Protein AF-A0A8E0IDG5-F1 (afdb_monomer)

pLDDT: mean 82.04, std 11.49, range [38.38, 95.62]

Solvent-accessible surface area (backbone atoms only — not comparable to full-atom values): 10811 Å² total; per-residue (Å²): 112,75,66,55,58,53,52,50,49,51,54,48,48,36,54,59,54,56,57,48,60,41,70,46,52,51,49,41,41,72,69,74,43,40,65,58,58,52,50,49,53,50,52,46,50,52,53,47,51,53,51,37,53,55,48,36,74,74,64,72,39,69,66,59,42,51,52,51,49,36,54,46,45,48,52,49,38,49,54,51,41,53,51,39,50,69,75,42,59,68,82,73,56,83,87,68,84,80,77,56,74,64,62,54,52,50,52,51,54,53,51,52,51,51,53,52,53,53,51,52,52,51,51,59,62,51,47,55,57,52,50,43,45,75,75,74,39,66,69,56,44,55,55,49,52,57,51,50,51,55,53,50,55,54,49,53,55,55,47,53,54,52,51,55,50,51,51,52,48,54,56,50,42,75,76,45,68,68,72,62,38,50,56,53,50,52,57,51,50,61,70,71,76,111

Foldseek 3Di:
DVVVVVVVVLVVLLVVLLPPLVVLLVVCVVVVNNVVLVVLVVVLVVVLVVVLVVCCVVPVDVVVNSVSSSVSSNVSSVVSNVVSCVVCVPVPDPPDDDDDPVVVVVVVVVVVVVVVVVVVVCVVVVVVLVVCCVPPHPVVSVVVVVVVVVVVVVVVVVVVVLVVLVVVLVVVCVVDDNVVSVVSVVVSVVVVVD

Sequence (194 aa):
FENLYLIFLLFLANSVVSYFFTYKRSLITADQKAYIVSLNDFLFLLVTNVFQIVFLILTSNFIVYLIIQIISTIASNITISIIADRRYPYIKEKDVQKLDAGSVKEIKRNVIGNVSSKIGGQIVMGTDNILISAFVNLSAVGLYSNYTLIVNAIQNVCTQITNSITASIGNYAAERDAQSSYVLFKRHFLLTTH

Secondary structure (DSSP, 8-state):
-HHHHHHHHHHHHHHHHHTTTHHHHHHHHHTT-HHHHHHHHHHHHHHHHHHHHHHHHHH--HHHHHHHHHHHHHHHHHHHHHHHHHH-GGGG-S--PPPPHHHHHHHHHHHHHHHHHHHHHHHHHHHHHHHHHHHT-HHHHHHHHHHHHHHHHHHHHHHHHHHHHHHHHHHHHHHS-HHHHHHHHHHHHHHH--

Mean predicted aligned error: 10.53 Å

Radius of gyration: 21.46 Å; Cα contacts (8 Å, |Δi|>4): 79; chains: 1; bounding box: 53×40×55 Å

Organism: NCBI:txid1256200

Structure (mmCIF, N/CA/C/O backbone):
data_AF-A0A8E0IDG5-F1
#
_entry.id   AF-A0A8E0IDG5-F1
#
loop_
_atom_site.group_PDB
_atom_site.id
_atom_site.type_symbol
_atom_site.label_atom_id
_atom_site.label_alt_id
_atom_site.label_comp_id
_atom_site.label_asym_id
_atom_site.label_entity_id
_atom_site.label_seq_id
_atom_site.pdbx_PDB_ins_code
_atom_site.Cartn_x
_atom_site.Cartn_y
_atom_site.Cartn_z
_atom_site.occupancy
_atom_site.B_iso_or_equiv
_atom_site.auth_seq_id
_atom_site.auth_comp_id
_atom_site.auth_asym_id
_atom_site.auth_atom_id
_atom_site.pdbx_PDB_model_num
ATOM 1 N N . PHE A 1 1 ? -12.085 -13.394 24.741 1.00 48.06 1 PHE A N 1
ATOM 2 C CA . PHE A 1 1 ? -10.785 -13.681 24.097 1.00 48.06 1 PHE A CA 1
ATOM 3 C C . PHE A 1 1 ? -10.918 -14.461 22.784 1.00 48.06 1 PHE A C 1
ATOM 5 O O . PHE A 1 1 ? -10.160 -14.161 21.874 1.00 48.06 1 PHE A O 1
ATOM 12 N N . GLU A 1 2 ? -11.888 -15.375 22.616 1.00 52.41 2 GLU A N 1
ATOM 13 C CA . GLU A 1 2 ? -12.054 -16.168 21.372 1.00 52.41 2 GLU A CA 1
ATOM 14 C C . GLU A 1 2 ? -12.265 -15.328 20.096 1.00 52.41 2 GLU A C 1
ATOM 16 O O . GLU A 1 2 ? -11.631 -15.588 19.077 1.00 52.41 2 GLU A O 1
ATOM 21 N N . ASN A 1 3 ? -13.039 -14.239 20.163 1.00 72.56 3 ASN A N 1
ATOM 22 C CA . ASN A 1 3 ? -13.212 -13.339 19.014 1.00 72.56 3 ASN A CA 1
ATOM 23 C C . ASN A 1 3 ? -11.947 -12.538 18.661 1.00 72.56 3 ASN A C 1
ATOM 25 O O . ASN A 1 3 ? -11.809 -12.102 17.524 1.00 72.56 3 ASN A O 1
ATOM 29 N N . LEU A 1 4 ? -11.013 -12.345 19.601 1.00 82.38 4 LEU A N 1
ATOM 30 C CA . LEU A 1 4 ? -9.814 -11.535 19.360 1.00 82.38 4 LEU A CA 1
ATOM 31 C C . LEU A 1 4 ? -8.845 -12.250 18.407 1.00 82.38 4 LEU A C 1
ATOM 33 O O . LEU A 1 4 ? -8.321 -11.628 17.487 1.00 82.38 4 LEU A O 1
ATOM 37 N N . TYR A 1 5 ? -8.666 -13.564 18.584 1.00 88.25 5 TYR A N 1
ATOM 38 C CA . TYR A 1 5 ? -7.878 -14.392 17.666 1.00 88.25 5 TYR A CA 1
ATOM 39 C C . TYR A 1 5 ? -8.501 -14.433 16.271 1.00 88.25 5 TYR A C 1
ATOM 41 O O . TYR A 1 5 ? -7.788 -14.299 15.280 1.00 88.25 5 TYR A O 1
ATOM 49 N N . LEU A 1 6 ? -9.829 -14.554 16.184 1.00 88.44 6 LEU A N 1
ATOM 50 C CA . LEU A 1 6 ? -10.541 -14.522 14.908 1.00 88.44 6 LEU A CA 1
ATOM 51 C C . LEU A 1 6 ? -10.380 -13.168 14.199 1.00 88.44 6 LEU A C 1
ATOM 53 O O . LEU A 1 6 ? -10.049 -13.132 13.018 1.00 88.44 6 LEU A O 1
ATOM 57 N N . ILE A 1 7 ? -10.561 -12.058 14.918 1.00 90.69 7 ILE A N 1
ATOM 58 C CA . ILE A 1 7 ? -10.350 -10.700 14.394 1.00 90.69 7 ILE A CA 1
ATOM 59 C C . ILE A 1 7 ? -8.912 -10.534 13.894 1.00 90.69 7 ILE A C 1
ATOM 61 O O . ILE A 1 7 ? -8.698 -10.037 12.788 1.00 90.69 7 ILE A O 1
ATOM 65 N N . PHE A 1 8 ? -7.926 -10.994 14.667 1.00 90.75 8 PHE A N 1
ATOM 66 C CA . PHE A 1 8 ? -6.524 -10.972 14.258 1.00 90.75 8 PHE A CA 1
ATOM 67 C C . PHE A 1 8 ? -6.287 -11.778 12.974 1.00 90.75 8 PHE A C 1
ATOM 69 O O . PHE A 1 8 ? -5.649 -11.283 12.046 1.00 90.75 8 PHE A O 1
ATOM 76 N N . LEU A 1 9 ? -6.843 -12.990 12.879 1.00 92.12 9 LEU A N 1
ATOM 77 C CA . LEU A 1 9 ? -6.741 -13.817 11.677 1.00 92.12 9 LEU A CA 1
ATOM 78 C C . LEU A 1 9 ? -7.399 -13.158 10.462 1.00 92.12 9 LEU A C 1
ATOM 80 O O . LEU A 1 9 ? -6.856 -13.249 9.366 1.00 92.12 9 LEU A O 1
ATOM 84 N N . LEU A 1 10 ? -8.523 -12.462 10.637 1.00 92.19 10 LEU A N 1
ATOM 85 C CA . LEU A 1 10 ? -9.177 -11.716 9.559 1.00 92.19 10 LEU A CA 1
ATOM 86 C C . LEU A 1 10 ? -8.324 -10.530 9.085 1.00 92.19 10 LEU A C 1
ATOM 88 O O . LEU A 1 10 ? -8.178 -10.328 7.879 1.00 92.19 10 LEU A O 1
ATOM 92 N N . PHE A 1 11 ? -7.693 -9.787 9.998 1.00 91.38 11 PHE A N 1
ATOM 93 C CA . PHE A 1 11 ? -6.732 -8.740 9.628 1.00 91.38 11 PHE A CA 1
ATOM 94 C C . PHE A 1 11 ? -5.512 -9.301 8.892 1.00 91.38 11 PHE A C 1
ATOM 96 O O . PHE A 1 11 ? -5.067 -8.729 7.888 1.00 91.38 11 PHE A O 1
ATOM 103 N N . LEU A 1 12 ? -4.989 -10.436 9.362 1.00 92.44 12 LEU A N 1
ATOM 104 C CA . LEU A 1 12 ? -3.887 -11.133 8.710 1.00 92.44 12 LEU A CA 1
ATOM 105 C C . LEU A 1 12 ? -4.296 -11.601 7.310 1.00 92.44 12 LEU A C 1
ATOM 107 O O . LEU A 1 12 ? -3.560 -11.376 6.352 1.00 92.44 12 LEU A O 1
ATOM 111 N N . ALA A 1 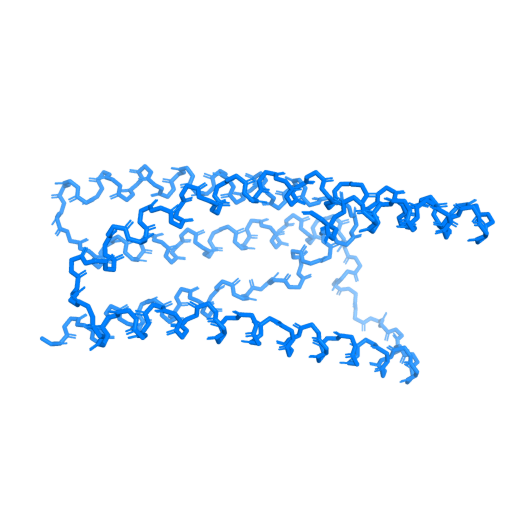13 ? -5.486 -12.183 7.169 1.00 92.38 13 ALA A N 1
ATOM 112 C CA . ALA A 1 13 ? -6.025 -12.626 5.891 1.00 92.38 13 ALA A CA 1
ATOM 113 C C . ALA A 1 13 ? -6.172 -11.456 4.910 1.00 92.38 13 ALA A C 1
ATOM 115 O O . ALA A 1 13 ? -5.697 -11.554 3.779 1.00 92.38 13 ALA A O 1
ATOM 116 N N . ASN A 1 14 ? -6.744 -10.328 5.347 1.00 93.50 14 ASN A N 1
ATOM 117 C CA . ASN A 1 14 ? -6.836 -9.122 4.524 1.00 93.50 14 ASN A CA 1
ATOM 118 C C . ASN A 1 14 ? -5.449 -8.652 4.057 1.00 93.50 14 ASN A C 1
ATOM 120 O O . ASN A 1 14 ? -5.256 -8.354 2.880 1.00 93.50 14 ASN A O 1
ATOM 124 N N . SER A 1 15 ? -4.466 -8.652 4.962 1.00 90.44 15 SER A N 1
ATOM 125 C CA . SER A 1 15 ? -3.081 -8.297 4.633 1.00 90.44 15 SER A CA 1
ATOM 126 C C . SER A 1 15 ? -2.494 -9.238 3.582 1.00 90.44 15 SER A C 1
ATOM 128 O O . SER A 1 15 ? -2.000 -8.763 2.565 1.00 90.44 15 SER A O 1
ATOM 130 N N . VAL A 1 16 ? -2.603 -10.558 3.761 1.00 92.06 16 VAL A N 1
ATOM 131 C CA . VAL A 1 16 ? -2.085 -11.562 2.809 1.00 92.06 16 VAL A CA 1
ATOM 132 C C . VAL A 1 16 ? -2.712 -11.383 1.428 1.00 92.06 16 VAL A C 1
ATOM 134 O O . VAL A 1 16 ? -2.010 -11.315 0.419 1.00 92.06 16 VAL A O 1
ATOM 137 N N . VAL A 1 17 ? -4.033 -11.248 1.385 1.00 91.31 17 VAL A N 1
ATOM 138 C CA . VAL A 1 17 ? -4.801 -11.083 0.150 1.00 91.31 17 VAL A CA 1
ATOM 139 C C . VAL A 1 17 ? -4.499 -9.752 -0.544 1.00 91.31 17 VAL A C 1
ATOM 141 O O . VAL A 1 17 ? -4.516 -9.684 -1.774 1.00 91.31 17 VAL A O 1
ATOM 144 N N . SER A 1 18 ? -4.165 -8.700 0.207 1.00 89.44 18 SER A N 1
ATOM 145 C CA . SER A 1 18 ? -3.776 -7.411 -0.375 1.00 89.44 18 SER A CA 1
ATOM 146 C C . SER A 1 18 ? -2.513 -7.504 -1.241 1.00 89.44 18 SER A C 1
ATOM 148 O O . SER A 1 18 ? -2.393 -6.752 -2.207 1.00 89.44 18 SER A O 1
ATOM 150 N N . TYR A 1 19 ? -1.610 -8.454 -0.954 1.00 88.44 19 TYR A N 1
ATOM 151 C CA . TYR A 1 19 ? -0.397 -8.691 -1.745 1.00 88.44 19 TYR A CA 1
ATOM 152 C C . TYR A 1 19 ? -0.648 -9.468 -3.039 1.00 88.44 19 TYR A C 1
ATOM 154 O O . TYR A 1 19 ? 0.213 -9.494 -3.928 1.00 88.44 19 TYR A O 1
ATOM 162 N N . PHE A 1 20 ? -1.805 -10.117 -3.172 1.00 88.50 20 PHE A N 1
ATOM 163 C CA . PHE A 1 20 ? -2.123 -10.840 -4.393 1.00 88.50 20 PHE A CA 1
ATOM 164 C C . PHE A 1 20 ? -2.238 -9.860 -5.560 1.00 88.50 20 PHE A C 1
ATOM 166 O O . PHE A 1 20 ? -2.897 -8.828 -5.476 1.00 88.50 20 PHE A O 1
ATOM 173 N N . PHE A 1 21 ? -1.588 -10.204 -6.674 1.00 84.56 21 PHE A N 1
ATOM 174 C CA . PHE A 1 21 ? -1.552 -9.398 -7.901 1.00 84.56 21 PHE A CA 1
ATOM 175 C C . PHE A 1 21 ? -0.862 -8.027 -7.778 1.00 84.56 21 PHE A C 1
ATOM 177 O O . PHE A 1 21 ? -0.875 -7.257 -8.741 1.00 84.56 21 PHE A O 1
ATOM 184 N N . THR A 1 22 ? -0.168 -7.732 -6.672 1.00 88.00 22 THR A N 1
ATOM 185 C CA . THR A 1 22 ? 0.534 -6.447 -6.488 1.00 88.00 22 THR A CA 1
ATOM 186 C C . THR A 1 22 ? 1.602 -6.180 -7.549 1.00 88.00 22 THR A C 1
ATOM 188 O O . THR A 1 22 ? 1.792 -5.033 -7.936 1.00 88.00 22 THR A O 1
ATOM 191 N N . TYR A 1 23 ? 2.236 -7.208 -8.121 1.00 87.50 23 TYR A N 1
ATOM 192 C CA . TYR A 1 23 ? 3.186 -7.017 -9.227 1.00 87.50 23 TYR A CA 1
ATOM 193 C C . TYR A 1 23 ? 2.544 -6.345 -10.458 1.00 87.50 23 TYR A C 1
ATOM 195 O O . TYR A 1 23 ? 3.190 -5.542 -11.127 1.00 87.50 23 TYR A O 1
ATOM 203 N N . LYS A 1 24 ? 1.254 -6.606 -10.727 1.00 90.81 24 LYS A N 1
ATOM 204 C CA . LYS A 1 24 ? 0.504 -5.956 -11.815 1.00 90.81 24 LYS A CA 1
ATOM 205 C C . LYS A 1 24 ? 0.220 -4.487 -11.505 1.00 90.81 24 LYS A C 1
ATOM 207 O O . LYS A 1 24 ? 0.319 -3.649 -12.398 1.00 90.81 24 LYS A O 1
ATOM 212 N N . ARG A 1 25 ? -0.070 -4.165 -10.236 1.00 92.12 25 ARG A N 1
ATOM 213 C CA . ARG A 1 25 ? -0.143 -2.771 -9.756 1.00 92.12 25 ARG A CA 1
ATOM 214 C C . ARG A 1 25 ? 1.193 -2.065 -9.969 1.00 92.12 25 ARG A C 1
ATOM 216 O O . ARG A 1 25 ? 1.218 -0.992 -10.560 1.00 92.12 25 ARG A O 1
ATOM 223 N N . SER A 1 26 ? 2.296 -2.686 -9.548 1.00 89.25 26 SER A N 1
ATOM 224 C CA . SER A 1 26 ? 3.642 -2.131 -9.716 1.00 89.25 26 SER A CA 1
ATOM 225 C C . SER A 1 26 ? 3.988 -1.867 -11.180 1.00 89.25 26 SER A C 1
ATOM 227 O O . SER A 1 26 ? 4.590 -0.837 -11.460 1.00 89.25 26 SER A O 1
ATOM 229 N N . LEU A 1 27 ? 3.564 -2.731 -12.109 1.00 90.00 27 LEU A N 1
ATOM 230 C CA . LEU A 1 27 ? 3.758 -2.523 -13.547 1.00 90.00 27 LEU A CA 1
ATOM 231 C C . LEU A 1 27 ? 3.037 -1.265 -14.057 1.00 90.00 27 LEU A C 1
ATOM 233 O O . LEU A 1 27 ? 3.654 -0.439 -14.721 1.00 90.00 27 LEU A O 1
ATOM 237 N N . ILE A 1 28 ? 1.757 -1.087 -13.705 1.00 89.75 28 ILE A N 1
ATOM 238 C CA . ILE A 1 28 ? 0.982 0.112 -14.077 1.00 89.75 28 ILE A CA 1
ATOM 239 C C . ILE A 1 28 ? 1.631 1.380 -13.502 1.00 89.75 28 ILE A C 1
ATOM 241 O O . ILE A 1 28 ? 1.714 2.405 -14.180 1.00 89.75 28 ILE A O 1
ATOM 245 N N . THR A 1 29 ? 2.088 1.320 -12.249 1.00 87.44 29 THR A N 1
ATOM 246 C CA . THR A 1 29 ? 2.758 2.444 -11.582 1.00 87.44 29 THR A CA 1
ATOM 247 C C . THR A 1 29 ? 4.105 2.768 -12.229 1.00 87.44 29 THR A C 1
ATOM 249 O O . THR A 1 29 ? 4.415 3.944 -12.404 1.00 87.44 29 THR A O 1
ATOM 252 N N . ALA A 1 30 ? 4.884 1.753 -12.613 1.00 85.31 30 ALA A N 1
ATOM 253 C CA . ALA A 1 30 ? 6.155 1.931 -13.314 1.00 85.31 30 ALA A CA 1
ATOM 254 C C . ALA A 1 30 ? 5.967 2.573 -14.700 1.00 85.31 30 ALA A C 1
ATOM 256 O O . ALA A 1 30 ? 6.775 3.404 -15.099 1.00 85.31 30 ALA A O 1
ATOM 257 N N . ASP A 1 31 ? 4.857 2.276 -15.384 1.00 87.19 31 ASP A N 1
ATOM 258 C CA . ASP A 1 31 ? 4.440 2.918 -16.644 1.00 87.19 31 ASP A CA 1
ATOM 259 C C . ASP A 1 31 ? 3.775 4.301 -16.431 1.00 87.19 31 ASP A C 1
ATOM 261 O O . ASP A 1 31 ? 2.962 4.753 -17.237 1.00 87.19 31 ASP A O 1
ATOM 265 N N . GLN A 1 32 ? 4.052 4.959 -15.297 1.00 79.25 32 GLN A N 1
ATOM 266 C CA . GLN A 1 32 ? 3.571 6.300 -14.920 1.00 79.25 32 GLN A CA 1
ATOM 267 C C . GLN A 1 32 ? 2.038 6.470 -14.930 1.00 79.25 32 GLN A C 1
ATOM 269 O O . GLN A 1 32 ? 1.513 7.581 -14.876 1.00 79.25 32 GLN A O 1
ATOM 274 N N . LYS A 1 33 ? 1.281 5.368 -14.927 1.00 89.12 33 LYS A N 1
ATOM 275 C CA . LYS A 1 33 ? -0.193 5.350 -14.938 1.00 89.12 33 LYS A CA 1
ATOM 276 C C . LYS A 1 33 ? -0.774 5.058 -13.559 1.00 89.12 33 LYS A C 1
ATOM 278 O O . LYS A 1 33 ? -1.875 4.520 -13.438 1.00 89.12 33 LYS A O 1
ATOM 283 N N . ALA A 1 34 ? -0.051 5.456 -12.512 1.00 89.31 34 ALA A N 1
ATOM 284 C CA . ALA A 1 34 ? -0.451 5.279 -11.119 1.00 89.31 34 ALA A CA 1
ATOM 285 C C . ALA A 1 34 ? -1.864 5.822 -10.829 1.00 89.31 34 ALA A C 1
ATOM 287 O O . ALA A 1 34 ? -2.572 5.246 -10.009 1.00 89.31 34 ALA A O 1
ATOM 288 N N . TYR A 1 35 ? -2.319 6.846 -11.566 1.00 88.00 35 TYR A N 1
ATOM 289 C CA . TYR A 1 35 ? -3.673 7.400 -11.451 1.00 88.00 35 TYR A CA 1
ATOM 290 C C . TYR A 1 35 ? -4.786 6.348 -11.601 1.00 88.00 35 TYR A C 1
ATOM 2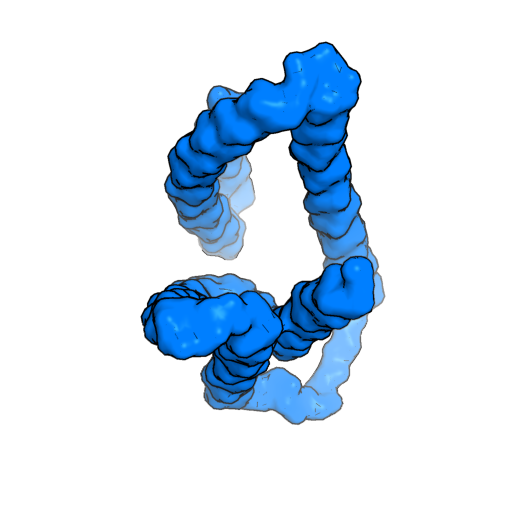92 O O . TYR A 1 35 ? -5.835 6.479 -10.981 1.00 88.00 35 TYR A O 1
ATOM 300 N N . ILE A 1 36 ? -4.569 5.284 -12.384 1.00 91.44 36 ILE A N 1
ATOM 301 C CA . ILE A 1 36 ? -5.544 4.196 -12.572 1.00 91.44 36 ILE A CA 1
ATOM 302 C C . ILE A 1 36 ? -5.663 3.357 -11.312 1.00 91.44 36 ILE A C 1
ATOM 304 O O . ILE A 1 36 ? -6.765 3.008 -10.895 1.00 91.44 36 ILE A O 1
ATOM 308 N N . VAL A 1 37 ? -4.515 3.054 -10.709 1.00 92.81 37 VAL A N 1
ATOM 309 C CA . VAL A 1 37 ? -4.433 2.335 -9.440 1.00 92.81 37 VAL A CA 1
ATOM 310 C C . VAL A 1 37 ? -5.104 3.170 -8.350 1.00 92.81 37 VAL A C 1
ATOM 312 O O . VAL A 1 37 ? -5.993 2.672 -7.666 1.00 92.81 37 VAL A O 1
ATOM 315 N N . SER A 1 38 ? -4.770 4.461 -8.268 1.00 91.75 38 SER A N 1
ATOM 316 C CA . SER A 1 38 ? -5.354 5.390 -7.297 1.00 91.75 38 SER A CA 1
ATOM 317 C C . SER A 1 38 ? -6.864 5.563 -7.458 1.00 91.75 38 SER A C 1
ATOM 319 O O . SER A 1 38 ? -7.578 5.555 -6.461 1.00 91.75 38 SER A O 1
ATOM 321 N N . LEU A 1 39 ? -7.372 5.690 -8.688 1.00 91.69 39 LEU A N 1
ATOM 322 C CA . LEU A 1 39 ? -8.806 5.844 -8.940 1.00 91.69 39 LEU A CA 1
ATOM 323 C C . LEU A 1 39 ? -9.575 4.576 -8.562 1.00 91.69 39 LEU A C 1
ATOM 325 O O . LEU A 1 39 ? -10.615 4.664 -7.915 1.00 91.69 39 LEU A O 1
ATOM 329 N N . ASN A 1 40 ? -9.049 3.400 -8.910 1.00 93.69 40 ASN A N 1
ATOM 330 C CA . ASN A 1 40 ? -9.622 2.129 -8.478 1.00 93.69 40 ASN A CA 1
ATOM 331 C C . ASN A 1 40 ? -9.667 2.033 -6.945 1.00 93.69 40 ASN A C 1
ATOM 333 O O . ASN A 1 40 ? -10.716 1.738 -6.379 1.00 93.69 40 ASN A O 1
ATOM 337 N N . ASP A 1 41 ? -8.553 2.322 -6.271 1.00 93.06 41 ASP A N 1
ATOM 338 C CA . ASP A 1 41 ? -8.479 2.244 -4.811 1.00 93.06 41 ASP A CA 1
ATOM 339 C C . ASP A 1 41 ? -9.431 3.233 -4.139 1.00 93.06 41 ASP A C 1
ATOM 341 O O . ASP A 1 41 ? -10.099 2.876 -3.173 1.00 93.06 41 ASP A O 1
ATOM 345 N N . PHE A 1 42 ? -9.562 4.441 -4.686 1.00 92.56 42 PHE A N 1
ATOM 346 C CA . PHE A 1 42 ? -10.502 5.444 -4.197 1.00 92.56 42 PHE A CA 1
ATOM 347 C C . PHE A 1 42 ? -11.963 5.001 -4.345 1.00 92.56 42 PHE A C 1
ATOM 349 O O . PHE A 1 42 ? -12.738 5.111 -3.395 1.00 92.56 42 PHE A O 1
ATOM 356 N N . LEU A 1 43 ? -12.344 4.458 -5.506 1.00 95.19 43 LEU A N 1
ATOM 357 C CA . LEU A 1 43 ? -13.700 3.951 -5.730 1.00 95.19 43 LEU A CA 1
ATOM 358 C C . LEU A 1 43 ? -14.036 2.814 -4.762 1.00 95.19 43 LEU A C 1
ATOM 360 O O . LEU A 1 43 ? -15.078 2.850 -4.106 1.00 95.19 43 LEU A O 1
ATOM 364 N N . PHE A 1 44 ? -13.142 1.830 -4.626 1.00 94.94 44 PHE A N 1
ATOM 365 C CA . PHE A 1 44 ? -13.348 0.729 -3.689 1.00 94.94 44 PHE A CA 1
ATOM 366 C C . PHE A 1 44 ? -13.352 1.206 -2.237 1.00 94.94 44 PHE A C 1
ATOM 368 O O . PHE A 1 44 ? -14.160 0.706 -1.461 1.00 94.94 44 PHE A O 1
ATOM 375 N N . LEU A 1 45 ? -12.529 2.189 -1.866 1.00 93.81 45 LEU A N 1
ATOM 376 C CA . LEU A 1 45 ? -12.550 2.792 -0.532 1.00 93.81 45 LEU A CA 1
ATOM 377 C C . LEU A 1 45 ? -13.914 3.420 -0.223 1.00 93.81 45 LEU A C 1
ATOM 379 O O . LEU A 1 45 ? -14.494 3.122 0.819 1.00 93.81 45 LEU A O 1
ATOM 383 N N . LEU A 1 46 ? -14.449 4.245 -1.130 1.00 95.06 46 LEU A N 1
ATOM 384 C CA . LEU A 1 46 ? -15.759 4.877 -0.945 1.00 95.06 46 LEU A CA 1
ATOM 385 C C . LEU A 1 46 ? -16.872 3.838 -0.809 1.00 95.06 46 LEU A C 1
ATOM 387 O O . LEU A 1 46 ? -17.645 3.883 0.147 1.00 95.06 46 LEU A O 1
ATOM 391 N N . VAL A 1 47 ? -16.925 2.879 -1.735 1.00 95.12 47 VAL A N 1
ATOM 392 C CA . VAL A 1 47 ? -17.939 1.818 -1.734 1.00 95.12 47 VAL A CA 1
ATOM 393 C C . VAL A 1 47 ? -17.851 0.988 -0.452 1.00 95.12 47 VAL A C 1
ATOM 395 O O . VAL A 1 47 ? -18.863 0.761 0.209 1.00 95.12 47 VAL A O 1
ATOM 398 N N . THR A 1 48 ? -16.641 0.591 -0.055 1.00 95.19 48 THR A N 1
ATOM 399 C CA . THR A 1 48 ? -16.404 -0.188 1.169 1.00 95.19 48 THR A CA 1
ATOM 400 C C . THR A 1 48 ? -16.855 0.571 2.403 1.00 95.19 48 THR A C 1
ATOM 402 O O . THR A 1 48 ? -17.567 -0.003 3.219 1.00 95.19 48 THR A O 1
ATOM 405 N N . ASN A 1 49 ? -16.506 1.853 2.522 1.00 93.62 49 ASN A N 1
ATOM 406 C CA . ASN A 1 49 ? -16.899 2.670 3.667 1.00 93.62 49 ASN A CA 1
ATOM 407 C C . ASN A 1 49 ? -18.421 2.794 3.776 1.00 93.62 49 ASN A C 1
ATOM 409 O O . ASN A 1 49 ? -18.966 2.638 4.866 1.00 93.62 49 ASN A O 1
ATOM 413 N N . VAL A 1 50 ? -19.120 3.012 2.657 1.00 95.62 50 VAL A N 1
ATOM 414 C CA . VAL A 1 50 ? -20.591 3.065 2.643 1.00 95.62 50 VAL A CA 1
ATOM 415 C C . VAL A 1 50 ? -21.182 1.740 3.124 1.00 95.62 50 VAL A C 1
ATOM 417 O O . VAL A 1 50 ? -22.003 1.739 4.041 1.00 95.62 50 VAL A O 1
ATOM 420 N N . PHE A 1 51 ? -20.734 0.609 2.570 1.00 93.50 51 PHE A N 1
ATOM 421 C CA . PHE A 1 51 ? -21.214 -0.707 3.003 1.00 93.50 51 PHE A CA 1
ATOM 422 C C . PHE A 1 51 ? -20.900 -0.980 4.473 1.00 93.50 51 PHE A C 1
ATOM 424 O O . PHE A 1 51 ? -21.771 -1.429 5.213 1.00 93.50 51 PHE A O 1
ATOM 431 N N . GLN A 1 52 ? -19.686 -0.674 4.918 1.00 94.69 52 GLN A N 1
ATOM 432 C CA . GLN A 1 52 ? -19.281 -0.857 6.305 1.00 94.69 52 GLN A CA 1
ATOM 433 C C . GLN A 1 52 ? -20.152 -0.049 7.266 1.00 94.69 52 GLN A C 1
ATOM 435 O O . GLN A 1 52 ? -20.606 -0.611 8.256 1.00 94.69 52 GLN A O 1
ATOM 440 N N . ILE A 1 53 ? -20.440 1.222 6.967 1.00 94.19 53 ILE A N 1
ATOM 441 C CA . ILE A 1 53 ? -21.318 2.061 7.797 1.00 94.19 53 ILE A CA 1
ATOM 442 C C . ILE A 1 53 ? -22.727 1.462 7.862 1.00 94.19 53 ILE A C 1
ATOM 444 O O . ILE A 1 53 ? -23.265 1.282 8.954 1.00 94.19 53 ILE A O 1
ATOM 448 N N . VAL A 1 54 ? -23.307 1.103 6.712 1.00 9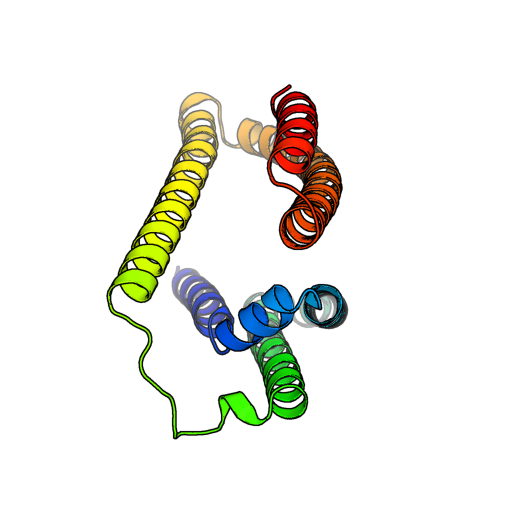4.06 54 VAL A N 1
ATOM 449 C CA . VAL A 1 54 ? -24.660 0.526 6.639 1.00 94.06 54 VAL A CA 1
ATOM 450 C C . VAL A 1 54 ? -24.750 -0.764 7.455 1.00 94.06 54 VAL A C 1
ATOM 452 O O . VAL A 1 54 ? -25.620 -0.898 8.314 1.00 94.06 54 VAL A O 1
ATOM 455 N N . PHE A 1 55 ? -23.832 -1.707 7.239 1.00 91.50 55 PHE A N 1
ATOM 456 C CA . PHE A 1 55 ? -23.853 -2.987 7.945 1.00 91.50 55 PHE A CA 1
ATOM 457 C C . PHE A 1 55 ? -23.514 -2.852 9.429 1.00 91.50 55 PHE A C 1
ATOM 459 O O . PHE A 1 55 ? -24.078 -3.593 10.236 1.00 91.50 55 PHE A O 1
ATOM 466 N N . LEU A 1 56 ? -22.647 -1.913 9.813 1.00 91.88 56 LEU A N 1
ATOM 467 C CA . LEU A 1 56 ? -22.327 -1.668 11.217 1.00 91.88 56 LEU A CA 1
ATOM 468 C C . LEU A 1 56 ? -23.550 -1.140 11.976 1.00 91.88 56 LEU A C 1
ATOM 470 O O . LEU A 1 56 ? -23.818 -1.619 13.072 1.00 91.88 56 LEU A O 1
ATOM 474 N N . ILE A 1 57 ? -24.333 -0.236 11.379 1.00 91.75 57 ILE A N 1
ATOM 475 C CA . ILE A 1 57 ? -25.571 0.275 11.993 1.00 91.75 57 ILE A CA 1
ATOM 476 C C . ILE A 1 57 ? -26.625 -0.835 12.115 1.00 91.75 57 ILE A C 1
ATOM 478 O O . ILE A 1 57 ? -27.278 -0.946 13.149 1.00 91.75 57 ILE A O 1
ATOM 482 N N . LEU A 1 58 ? -26.779 -1.680 11.090 1.00 90.50 58 LEU A N 1
ATOM 483 C CA . LEU A 1 58 ? -27.809 -2.727 11.074 1.00 90.50 58 LEU A CA 1
ATOM 484 C C . LEU A 1 58 ? -27.483 -3.924 11.975 1.00 90.50 58 LEU A C 1
ATOM 486 O O . LEU A 1 58 ? -28.370 -4.469 12.624 1.00 90.50 58 LEU A O 1
ATOM 490 N N . THR A 1 59 ? -26.226 -4.371 11.981 1.00 86.56 59 THR A N 1
ATOM 491 C CA . THR A 1 59 ? -25.826 -5.626 12.642 1.00 86.56 59 THR A CA 1
ATOM 492 C C . THR A 1 59 ? -25.068 -5.410 13.945 1.00 86.56 59 THR A C 1
ATOM 494 O O . THR A 1 59 ? -24.970 -6.342 14.740 1.00 86.56 59 THR A O 1
ATOM 497 N N . SER A 1 60 ? -24.484 -4.219 14.150 1.00 85.69 60 SER A N 1
ATOM 498 C CA . SER A 1 60 ? -23.524 -3.927 15.228 1.00 85.69 60 SER A CA 1
ATOM 499 C C . SER A 1 60 ? -22.387 -4.958 15.342 1.00 85.69 60 SER A C 1
ATOM 501 O O . SER A 1 60 ? -21.782 -5.118 16.400 1.00 85.69 60 SER A O 1
ATOM 503 N N . ASN A 1 61 ? -22.082 -5.676 14.251 1.00 86.75 61 ASN A N 1
ATOM 504 C CA . ASN A 1 61 ? -21.143 -6.789 14.247 1.00 86.75 61 ASN A CA 1
ATOM 505 C C . ASN A 1 61 ? -19.849 -6.429 13.508 1.00 86.75 61 ASN A C 1
ATOM 507 O O . ASN A 1 61 ? -19.807 -6.291 12.284 1.00 86.75 61 ASN A O 1
ATOM 511 N N . PHE A 1 62 ? -18.760 -6.350 14.268 1.00 88.56 62 PHE A N 1
ATOM 512 C CA . PHE A 1 62 ? -17.440 -6.014 13.743 1.00 88.56 62 PHE A CA 1
ATOM 513 C C . PHE A 1 62 ? -16.836 -7.097 12.827 1.00 88.56 62 PHE A C 1
ATOM 515 O O . PHE A 1 62 ? -16.029 -6.793 11.956 1.00 88.56 62 PHE A O 1
ATOM 522 N N . ILE A 1 63 ? -17.242 -8.363 12.952 1.00 90.00 63 ILE A N 1
ATOM 523 C CA . ILE A 1 63 ? -16.761 -9.431 12.059 1.00 90.00 63 ILE A CA 1
ATOM 524 C C . ILE A 1 63 ? -17.274 -9.200 10.632 1.00 90.00 63 ILE A C 1
ATOM 526 O O . ILE A 1 63 ? -16.518 -9.345 9.674 1.00 90.00 63 ILE A O 1
ATOM 530 N N . VAL A 1 64 ? -18.531 -8.771 10.482 1.00 89.12 64 VAL A N 1
ATOM 531 C CA . VAL A 1 64 ? -19.119 -8.440 9.172 1.00 89.12 64 VAL A CA 1
ATOM 532 C C . VAL A 1 64 ? -18.360 -7.285 8.518 1.00 89.12 64 VAL A C 1
ATOM 534 O O . VAL A 1 64 ? -18.053 -7.344 7.329 1.00 89.12 64 VAL A O 1
ATOM 537 N N . TYR A 1 65 ? -17.976 -6.280 9.307 1.00 92.00 65 TYR A N 1
ATOM 538 C CA . TYR A 1 65 ? -17.140 -5.167 8.852 1.00 92.00 65 TYR A CA 1
ATOM 539 C C . TYR A 1 65 ? -15.811 -5.648 8.235 1.00 92.00 65 TYR A C 1
ATOM 541 O O . TYR A 1 65 ? -15.430 -5.189 7.152 1.00 92.00 65 TYR A O 1
ATOM 549 N N . LEU A 1 66 ? -15.133 -6.605 8.883 1.00 92.25 66 LEU A N 1
ATOM 550 C CA . LEU A 1 66 ? -13.870 -7.178 8.397 1.00 92.25 66 LEU A CA 1
ATOM 551 C C . LEU A 1 66 ? -14.063 -8.041 7.146 1.00 92.25 66 LEU A C 1
ATOM 553 O O . LEU A 1 66 ? -13.240 -8.000 6.235 1.00 92.25 66 LEU A O 1
ATOM 557 N N . ILE A 1 67 ? -15.160 -8.795 7.068 1.00 93.00 67 ILE A N 1
ATOM 558 C CA . ILE A 1 67 ? -15.485 -9.596 5.880 1.00 93.00 67 ILE A CA 1
ATOM 559 C C . ILE A 1 67 ? -15.705 -8.687 4.665 1.00 93.00 67 ILE A C 1
ATOM 561 O O . ILE A 1 67 ? -15.135 -8.946 3.604 1.00 93.00 67 ILE A O 1
ATOM 565 N N . ILE A 1 68 ? -16.467 -7.598 4.824 1.00 93.75 68 ILE A N 1
ATOM 566 C CA . ILE A 1 68 ? -16.668 -6.596 3.764 1.00 93.75 68 ILE A CA 1
ATOM 567 C C . ILE A 1 68 ? -15.316 -6.033 3.312 1.00 93.75 68 ILE A C 1
ATOM 569 O O . ILE A 1 68 ? -15.059 -5.951 2.113 1.00 93.75 68 ILE A O 1
ATOM 573 N N . GLN A 1 69 ? -14.428 -5.713 4.259 1.00 93.69 69 GLN A N 1
ATOM 574 C CA . GLN A 1 69 ? -13.088 -5.215 3.952 1.00 93.69 69 GLN A CA 1
ATOM 575 C C . GLN A 1 69 ? -12.292 -6.200 3.084 1.00 93.69 69 GLN A C 1
ATOM 577 O O . GLN A 1 69 ? -11.740 -5.801 2.061 1.00 93.69 69 GLN A O 1
ATOM 582 N N . ILE A 1 70 ? -12.261 -7.484 3.456 1.00 94.56 70 ILE A N 1
ATOM 583 C CA . ILE A 1 70 ? -11.537 -8.525 2.711 1.00 94.56 70 ILE A CA 1
ATOM 584 C C . ILE A 1 70 ? -12.102 -8.671 1.295 1.00 94.56 70 ILE A C 1
ATOM 586 O O . ILE A 1 70 ? -11.339 -8.682 0.328 1.00 94.56 70 ILE A O 1
ATOM 590 N N . ILE A 1 71 ? -13.429 -8.757 1.155 1.00 95.38 71 ILE A N 1
ATOM 591 C CA . ILE A 1 71 ? -14.091 -8.901 -0.150 1.00 95.38 71 ILE A CA 1
ATOM 592 C C . ILE A 1 71 ? -13.753 -7.713 -1.053 1.00 95.38 71 ILE A C 1
ATOM 594 O O . ILE A 1 71 ? -13.384 -7.906 -2.214 1.00 95.38 71 ILE A O 1
ATOM 598 N N . SER A 1 72 ? -13.814 -6.494 -0.521 1.00 94.62 72 SER A N 1
ATOM 599 C CA . SER A 1 72 ? -13.449 -5.289 -1.262 1.00 94.62 72 SER A CA 1
ATOM 600 C C . SER A 1 72 ? -11.980 -5.266 -1.676 1.00 94.62 72 SER A C 1
ATOM 602 O O . SER A 1 72 ? -11.681 -4.905 -2.815 1.00 94.62 72 SER A O 1
ATOM 604 N N . THR A 1 73 ? -11.057 -5.696 -0.808 1.00 94.19 73 THR A N 1
ATOM 605 C CA . THR A 1 73 ? -9.629 -5.827 -1.149 1.00 94.19 73 THR A CA 1
ATOM 606 C C . THR A 1 73 ? -9.429 -6.801 -2.310 1.00 94.19 73 THR A C 1
ATOM 608 O O . THR A 1 73 ? -8.719 -6.487 -3.269 1.00 94.19 73 THR A O 1
ATOM 611 N N . ILE A 1 74 ? -10.096 -7.962 -2.272 1.00 94.50 74 ILE A N 1
ATOM 612 C CA . ILE A 1 74 ? -10.059 -8.956 -3.356 1.00 94.50 74 ILE A CA 1
ATOM 613 C C . ILE A 1 74 ? -10.588 -8.345 -4.652 1.00 94.50 74 ILE A C 1
ATOM 615 O O . ILE A 1 74 ? -9.912 -8.400 -5.678 1.00 94.50 74 ILE A O 1
ATOM 619 N N . ALA A 1 75 ? -11.778 -7.746 -4.613 1.00 94.88 75 ALA A N 1
ATOM 620 C CA . ALA A 1 75 ? -12.430 -7.173 -5.786 1.00 94.88 75 ALA A CA 1
ATOM 621 C C . ALA A 1 75 ? -11.599 -6.042 -6.416 1.00 94.88 75 ALA A C 1
ATOM 623 O O . ALA A 1 75 ? -11.439 -5.995 -7.639 1.00 94.88 75 ALA A O 1
ATOM 624 N N . SER A 1 76 ? -10.999 -5.188 -5.585 1.00 94.88 76 SER A N 1
ATOM 625 C CA . SER A 1 76 ? -10.073 -4.137 -6.009 1.00 94.88 76 SER A CA 1
ATOM 626 C C . SER A 1 76 ? -8.843 -4.712 -6.717 1.00 94.88 76 SER A C 1
ATOM 628 O O . SER A 1 76 ? -8.491 -4.286 -7.821 1.00 94.88 76 SER A O 1
ATOM 630 N N . ASN A 1 77 ? -8.216 -5.737 -6.134 1.00 93.19 77 ASN A N 1
ATOM 631 C CA . ASN A 1 77 ? -7.055 -6.399 -6.730 1.00 93.19 77 ASN A CA 1
ATOM 632 C C . ASN A 1 77 ? -7.393 -7.147 -8.028 1.00 93.19 77 ASN A C 1
ATOM 634 O O . ASN A 1 77 ? -6.617 -7.084 -8.983 1.00 93.19 77 ASN A O 1
ATOM 638 N N . ILE A 1 78 ? -8.555 -7.800 -8.109 1.00 94.00 78 ILE A N 1
ATOM 639 C CA . ILE A 1 78 ? -9.036 -8.448 -9.339 1.00 94.00 78 ILE A CA 1
ATOM 640 C C . ILE A 1 78 ? -9.275 -7.410 -10.437 1.00 94.00 78 ILE A C 1
ATOM 642 O O . ILE A 1 78 ? -8.825 -7.607 -11.565 1.00 94.00 78 ILE A O 1
ATOM 646 N N . THR A 1 79 ? -9.927 -6.291 -10.117 1.00 94.56 79 THR A N 1
ATOM 647 C CA . THR A 1 79 ? -10.226 -5.230 -11.092 1.00 94.56 79 THR A CA 1
ATOM 648 C C . THR A 1 79 ? -8.942 -4.679 -11.709 1.00 94.56 79 THR A C 1
ATOM 650 O O . THR A 1 79 ? -8.811 -4.639 -12.935 1.00 94.56 79 THR A O 1
ATOM 653 N N . ILE A 1 80 ? -7.935 -4.363 -10.887 1.00 93.88 80 ILE A N 1
ATOM 654 C CA . ILE A 1 80 ? -6.621 -3.945 -11.392 1.00 93.88 80 ILE A CA 1
ATOM 655 C C . ILE A 1 80 ? -5.926 -5.052 -12.183 1.00 93.88 80 ILE A C 1
ATOM 657 O O . ILE A 1 80 ? -5.334 -4.775 -13.226 1.00 93.88 80 ILE A O 1
ATOM 661 N N . SER A 1 81 ? -6.010 -6.301 -11.729 1.00 92.62 81 SER A N 1
ATOM 662 C CA . SER A 1 81 ? -5.427 -7.444 -12.434 1.00 92.62 81 SER A CA 1
ATOM 663 C C . SER A 1 81 ? -5.993 -7.586 -13.853 1.00 92.62 81 SER A C 1
ATOM 665 O O . SER A 1 81 ? -5.227 -7.787 -14.795 1.00 92.62 81 SER A O 1
ATOM 667 N N . ILE A 1 82 ? -7.307 -7.397 -14.027 1.00 92.44 82 ILE A N 1
ATOM 668 C CA . ILE A 1 82 ? -7.979 -7.410 -15.337 1.00 92.44 82 ILE A CA 1
ATOM 669 C C . ILE A 1 82 ? -7.527 -6.227 -16.202 1.00 92.44 82 ILE A C 1
ATOM 671 O O . ILE A 1 82 ? -7.266 -6.402 -17.393 1.00 92.44 82 ILE A O 1
ATOM 675 N N . ILE A 1 83 ? -7.416 -5.027 -15.623 1.00 92.06 83 ILE A N 1
ATOM 676 C CA . ILE A 1 83 ? -6.952 -3.833 -16.346 1.00 92.06 83 ILE A CA 1
ATOM 677 C C . ILE A 1 83 ? -5.511 -4.025 -16.837 1.00 92.06 83 ILE A C 1
ATOM 679 O O . ILE A 1 83 ? -5.224 -3.763 -18.006 1.00 92.06 83 ILE A O 1
ATOM 683 N N . ALA A 1 84 ? -4.620 -4.519 -15.975 1.00 91.81 84 ALA A N 1
ATOM 684 C CA . ALA A 1 84 ? -3.234 -4.806 -16.328 1.00 91.81 84 ALA A CA 1
ATOM 685 C C . ALA A 1 84 ? -3.143 -5.867 -17.431 1.00 91.81 84 ALA A C 1
ATOM 687 O O . ALA A 1 84 ? -2.431 -5.666 -18.408 1.00 91.81 84 ALA A O 1
ATOM 688 N N . ASP A 1 85 ? -3.915 -6.948 -17.321 1.00 90.38 85 ASP A N 1
ATOM 689 C CA . ASP A 1 85 ? -3.945 -8.026 -18.313 1.00 90.38 85 ASP A CA 1
ATOM 690 C C . ASP A 1 85 ? -4.405 -7.573 -19.697 1.00 90.38 85 ASP A C 1
ATOM 692 O O . ASP A 1 85 ? -3.932 -8.096 -20.704 1.00 90.38 85 ASP A O 1
ATOM 696 N N . ARG A 1 86 ? -5.357 -6.636 -19.758 1.00 88.50 86 ARG A N 1
ATOM 697 C CA . ARG A 1 86 ? -5.823 -6.066 -21.028 1.00 88.50 86 ARG A CA 1
ATOM 698 C C . ARG A 1 86 ? -4.816 -5.086 -21.616 1.00 88.50 86 ARG A C 1
ATOM 700 O O . ARG A 1 86 ? -4.676 -5.023 -22.832 1.00 88.50 86 ARG A O 1
ATOM 707 N N . ARG A 1 87 ? -4.153 -4.295 -20.769 1.00 88.50 87 ARG A N 1
ATOM 708 C CA . ARG A 1 87 ? -3.254 -3.223 -21.215 1.00 88.50 87 ARG A CA 1
ATOM 709 C C . ARG A 1 87 ? -1.856 -3.713 -21.562 1.00 88.50 87 ARG A C 1
ATOM 711 O O . ARG A 1 87 ? -1.212 -3.136 -22.431 1.00 88.50 87 ARG A O 1
ATOM 718 N N . TYR A 1 88 ? -1.422 -4.781 -20.910 1.00 88.12 88 TYR A N 1
ATOM 719 C CA . TYR A 1 88 ? -0.125 -5.402 -21.110 1.00 88.12 88 TYR A CA 1
ATOM 720 C C . TYR A 1 88 ? -0.348 -6.880 -21.462 1.00 88.12 88 TYR A C 1
ATOM 722 O O . TYR A 1 88 ? -0.212 -7.745 -20.611 1.00 88.12 88 TYR A O 1
ATOM 730 N N . PRO A 1 89 ? -0.727 -7.232 -22.701 1.00 82.88 89 PRO A N 1
ATOM 731 C CA . PRO A 1 89 ? -0.919 -8.639 -23.068 1.00 82.88 89 PRO A CA 1
ATOM 732 C C . PRO A 1 89 ? 0.371 -9.464 -22.920 1.00 82.88 89 PRO A C 1
ATOM 734 O O . PRO A 1 89 ? 0.321 -10.641 -22.565 1.00 82.88 89 PRO A O 1
ATOM 737 N N . TYR A 1 90 ? 1.523 -8.811 -23.101 1.00 81.44 90 TYR A N 1
ATOM 738 C CA . TYR A 1 90 ? 2.855 -9.413 -23.067 1.00 81.44 90 TYR A CA 1
ATOM 739 C C . TYR A 1 90 ? 3.261 -9.988 -21.701 1.00 81.44 90 TYR A C 1
ATOM 741 O O . TYR A 1 90 ? 4.100 -10.877 -21.644 1.00 81.44 90 TYR A O 1
ATOM 749 N N . ILE A 1 91 ? 2.646 -9.580 -20.581 1.00 80.56 91 ILE A N 1
ATOM 750 C CA . ILE A 1 91 ? 2.909 -10.237 -19.278 1.00 80.56 91 ILE A CA 1
ATOM 751 C C . ILE A 1 91 ? 2.362 -11.670 -19.199 1.00 80.56 91 ILE A C 1
ATOM 753 O O . ILE A 1 91 ? 2.658 -12.382 -18.240 1.00 80.56 91 ILE A O 1
ATOM 757 N N . LYS A 1 92 ? 1.556 -12.103 -20.177 1.00 72.25 92 LYS A N 1
ATOM 758 C CA . LYS A 1 92 ? 1.077 -13.490 -20.302 1.00 72.25 92 LYS A CA 1
ATOM 759 C C . LYS A 1 92 ? 1.946 -14.335 -21.229 1.00 72.25 92 LYS A C 1
ATOM 761 O O . LYS A 1 92 ? 1.753 -15.551 -21.288 1.00 72.25 92 LYS A O 1
ATOM 766 N N . GLU A 1 93 ? 2.868 -13.709 -21.952 1.00 75.50 93 GLU A N 1
ATOM 767 C CA . GLU A 1 93 ? 3.801 -14.413 -22.817 1.00 75.50 93 GLU A CA 1
ATOM 768 C C . GLU A 1 93 ? 4.781 -15.210 -21.954 1.00 75.50 93 GLU A C 1
ATOM 770 O O . GLU A 1 93 ? 5.301 -14.734 -20.945 1.00 75.50 93 GLU A O 1
ATOM 775 N N . LYS A 1 94 ? 4.977 -16.478 -22.320 1.00 66.56 94 LYS A N 1
ATOM 776 C CA . LYS A 1 94 ? 5.851 -17.405 -21.587 1.00 66.56 94 LYS A CA 1
ATOM 777 C C . LYS A 1 94 ? 7.275 -17.431 -22.135 1.00 66.56 94 LYS A C 1
ATOM 779 O O . LYS A 1 94 ? 8.144 -18.024 -21.501 1.00 66.56 94 LYS A O 1
ATOM 784 N N . ASP A 1 95 ? 7.498 -16.811 -23.290 1.00 67.50 95 ASP A N 1
ATOM 785 C CA . ASP A 1 95 ? 8.807 -16.736 -23.921 1.00 67.50 95 ASP A CA 1
ATOM 786 C C . ASP A 1 95 ? 9.534 -15.480 -23.435 1.00 67.50 95 ASP A C 1
ATOM 788 O O . ASP A 1 95 ? 9.423 -14.398 -24.005 1.00 67.50 95 ASP A O 1
ATOM 792 N N . VAL A 1 96 ? 10.194 -15.606 -22.282 1.00 74.69 96 VAL A N 1
ATOM 793 C CA . VAL A 1 96 ? 10.845 -14.484 -21.600 1.00 74.69 96 VAL A CA 1
ATOM 794 C C . VAL A 1 96 ? 12.349 -14.712 -21.596 1.00 74.69 96 VAL A C 1
ATOM 796 O O . VAL A 1 96 ? 12.844 -15.683 -21.016 1.00 74.69 96 VAL A O 1
ATOM 799 N N . GLN A 1 97 ? 13.097 -13.788 -22.200 1.00 76.00 97 GLN A N 1
ATOM 800 C CA . GLN A 1 97 ? 14.549 -13.766 -22.058 1.00 76.00 97 GLN A CA 1
ATOM 801 C C . GLN A 1 97 ? 14.922 -13.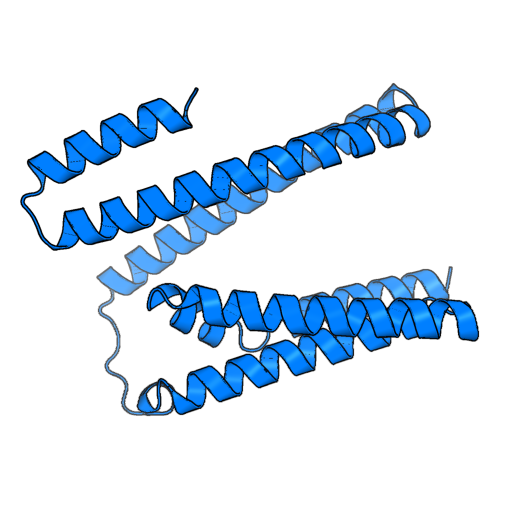474 -20.602 1.00 76.00 97 GLN A C 1
ATOM 803 O O . GLN A 1 97 ? 14.386 -12.564 -19.966 1.00 76.00 97 GLN A O 1
ATOM 808 N N . LYS A 1 98 ? 15.854 -14.259 -20.053 1.00 77.25 98 LYS A N 1
ATOM 809 C CA . LYS A 1 98 ? 16.354 -14.020 -18.697 1.00 77.25 98 LYS A CA 1
ATOM 810 C C . LYS A 1 98 ? 17.137 -12.709 -18.667 1.00 77.25 98 LYS A C 1
ATOM 812 O O . LYS A 1 98 ? 18.011 -12.493 -19.500 1.00 77.25 98 LYS A O 1
ATOM 817 N N . LEU A 1 99 ? 16.845 -11.879 -17.667 1.00 81.69 99 LEU A N 1
ATOM 818 C CA . LEU A 1 99 ? 17.658 -10.713 -17.328 1.00 81.69 99 LEU A CA 1
ATOM 819 C C . LEU A 1 99 ? 19.106 -11.135 -17.052 1.00 81.69 99 LEU A C 1
ATOM 821 O O . LEU A 1 99 ? 19.350 -12.202 -16.477 1.00 81.69 99 LEU A O 1
ATOM 825 N N . ASP A 1 100 ? 20.056 -10.279 -17.425 1.00 89.62 100 ASP A N 1
ATOM 826 C CA . ASP A 1 100 ? 21.460 -10.501 -17.111 1.00 89.62 100 ASP A CA 1
ATOM 827 C C . ASP A 1 100 ? 21.688 -10.529 -15.586 1.00 89.62 100 ASP A C 1
ATOM 829 O O . ASP A 1 100 ? 20.965 -9.913 -14.792 1.00 89.62 100 ASP A O 1
ATOM 833 N N . ALA A 1 101 ? 22.713 -11.266 -15.158 1.00 87.44 101 ALA A N 1
ATOM 834 C CA . ALA A 1 101 ? 22.991 -11.464 -13.739 1.00 87.44 101 ALA A CA 1
ATOM 835 C C . ALA A 1 101 ? 23.346 -10.157 -12.996 1.00 87.44 101 ALA A C 1
ATOM 837 O O . ALA A 1 101 ? 23.115 -10.062 -11.786 1.00 87.44 101 ALA A O 1
ATOM 838 N N . GLY A 1 102 ? 23.887 -9.155 -13.696 1.00 90.75 102 GLY A N 1
ATOM 839 C CA . GLY A 1 102 ? 24.193 -7.828 -13.164 1.00 90.75 102 GLY A CA 1
ATOM 840 C C . GLY A 1 102 ? 22.928 -7.039 -12.833 1.00 90.75 102 GLY A C 1
ATOM 841 O O . GLY A 1 102 ? 22.768 -6.607 -11.690 1.00 90.75 102 GLY A O 1
ATOM 842 N N . SER A 1 103 ? 21.991 -6.952 -13.776 1.00 87.25 103 SER A N 1
ATOM 843 C CA . SER A 1 103 ? 20.686 -6.301 -13.598 1.00 87.25 103 SER A CA 1
ATOM 844 C C . SER A 1 103 ? 19.891 -6.935 -12.455 1.00 87.25 103 SER A C 1
ATOM 846 O O . SER A 1 103 ? 19.361 -6.237 -11.589 1.00 87.25 103 SER A O 1
ATOM 848 N N . VAL A 1 104 ? 19.867 -8.272 -12.366 1.00 89.75 104 VAL A N 1
ATOM 849 C CA . VAL A 1 104 ? 19.205 -8.979 -11.251 1.00 89.75 104 VAL A CA 1
ATOM 850 C C . VAL A 1 104 ? 19.855 -8.639 -9.906 1.00 89.75 104 VAL A C 1
ATOM 852 O O . VAL A 1 104 ? 19.154 -8.418 -8.913 1.00 89.75 104 VAL A O 1
ATOM 855 N N . LYS A 1 105 ? 21.192 -8.578 -9.850 1.00 91.12 105 LYS A N 1
ATOM 856 C CA . LYS A 1 105 ? 21.933 -8.223 -8.630 1.00 91.12 105 LYS A CA 1
ATOM 857 C C . LYS A 1 105 ? 21.636 -6.791 -8.187 1.00 91.12 105 LYS A C 1
ATOM 859 O O . LYS A 1 105 ? 21.468 -6.555 -6.989 1.00 91.12 105 LYS A O 1
ATOM 864 N N . GLU A 1 106 ? 21.549 -5.856 -9.126 1.00 92.31 106 GLU A N 1
ATOM 865 C CA . GLU A 1 106 ? 21.212 -4.465 -8.838 1.00 92.31 106 GLU A CA 1
ATOM 866 C C . GLU A 1 106 ? 19.781 -4.320 -8.311 1.00 92.31 106 GLU A C 1
ATOM 868 O O . GLU A 1 106 ? 19.584 -3.730 -7.245 1.00 92.31 106 GLU A O 1
ATOM 873 N N . ILE A 1 107 ? 18.801 -4.939 -8.981 1.00 88.94 107 ILE A N 1
ATOM 874 C CA . ILE A 1 107 ? 17.405 -4.965 -8.520 1.00 88.94 107 ILE A CA 1
ATOM 875 C C . ILE A 1 107 ? 17.339 -5.531 -7.100 1.00 88.94 107 ILE A C 1
ATOM 877 O O . ILE A 1 107 ? 16.731 -4.924 -6.219 1.00 88.94 107 ILE A O 1
ATOM 881 N N . LYS A 1 108 ? 18.016 -6.657 -6.838 1.00 90.56 108 LYS A N 1
ATOM 882 C CA . LYS A 1 108 ? 18.045 -7.277 -5.507 1.00 90.56 108 LYS A CA 1
ATOM 883 C C . LYS A 1 108 ? 18.622 -6.336 -4.448 1.00 90.56 108 LYS A C 1
ATOM 885 O O . LYS A 1 108 ? 18.039 -6.216 -3.371 1.00 90.56 108 LYS A O 1
ATOM 890 N N . ARG A 1 109 ? 19.736 -5.656 -4.739 1.00 92.44 109 ARG A N 1
ATOM 891 C CA . ARG A 1 109 ? 20.345 -4.676 -3.823 1.00 92.44 109 ARG A CA 1
ATOM 892 C C . ARG A 1 109 ? 19.370 -3.544 -3.499 1.00 92.44 109 ARG A C 1
ATOM 894 O O . ARG A 1 109 ? 19.195 -3.217 -2.328 1.00 92.44 109 ARG A O 1
ATOM 901 N N . ASN A 1 110 ? 18.714 -2.988 -4.514 1.00 89.94 110 ASN A N 1
ATOM 902 C CA . ASN A 1 110 ? 17.787 -1.869 -4.348 1.00 89.94 110 ASN A CA 1
ATOM 903 C C . ASN A 1 110 ? 16.529 -2.286 -3.567 1.00 89.94 110 ASN A C 1
ATOM 905 O O . ASN A 1 110 ? 16.084 -1.557 -2.682 1.00 89.94 110 ASN A O 1
ATOM 909 N N . VAL A 1 111 ? 15.993 -3.483 -3.833 1.00 89.12 111 VAL A N 1
ATOM 910 C CA . VAL A 1 111 ? 14.853 -4.045 -3.089 1.00 89.12 111 VAL A CA 1
ATOM 911 C C . VAL A 1 111 ? 15.207 -4.250 -1.619 1.00 89.12 111 VAL A C 1
ATOM 913 O O . VAL A 1 111 ? 14.448 -3.814 -0.757 1.00 89.12 111 VAL A O 1
ATOM 916 N N . ILE A 1 112 ? 16.363 -4.853 -1.318 1.00 91.50 112 ILE A N 1
ATOM 917 C CA . ILE A 1 112 ? 16.814 -5.047 0.069 1.00 91.50 112 ILE A CA 1
ATOM 918 C C . ILE A 1 112 ? 16.985 -3.695 0.766 1.00 91.50 112 ILE A C 1
ATOM 920 O O . ILE A 1 112 ? 16.462 -3.518 1.861 1.00 91.50 112 ILE A O 1
ATOM 924 N N . GLY A 1 113 ? 17.636 -2.724 0.117 1.00 90.75 113 GLY A N 1
ATOM 925 C CA . GLY A 1 113 ? 17.800 -1.377 0.671 1.00 90.75 113 GLY A CA 1
ATOM 926 C C . GLY A 1 113 ? 16.464 -0.703 1.004 1.00 90.75 113 GLY A C 1
ATOM 927 O O . GLY A 1 113 ? 16.302 -0.158 2.096 1.00 90.75 113 GLY A O 1
ATOM 928 N N . ASN A 1 114 ? 15.476 -0.799 0.108 1.00 88.12 114 ASN A N 1
ATOM 929 C CA . ASN A 1 114 ? 14.139 -0.240 0.325 1.00 88.12 114 ASN A CA 1
ATOM 930 C C . ASN A 1 114 ? 13.402 -0.946 1.479 1.00 88.12 114 ASN A C 1
ATOM 932 O O . ASN A 1 114 ? 12.827 -0.289 2.345 1.00 88.12 114 ASN A O 1
ATOM 936 N N . VAL A 1 115 ? 13.469 -2.281 1.549 1.00 89.00 115 VAL A N 1
ATOM 937 C CA . VAL A 1 115 ? 12.881 -3.055 2.657 1.00 89.00 115 VAL A CA 1
ATOM 938 C C . VAL A 1 115 ? 13.519 -2.671 3.994 1.00 89.00 115 VAL A C 1
ATOM 940 O O . VAL A 1 115 ? 12.795 -2.374 4.943 1.00 89.00 115 VAL A O 1
ATOM 943 N N . SER A 1 116 ? 14.851 -2.616 4.069 1.00 89.69 116 SER A N 1
ATOM 944 C CA . SER A 1 116 ? 15.573 -2.221 5.283 1.00 89.69 116 SER A CA 1
ATOM 945 C C . SER A 1 116 ? 15.209 -0.806 5.732 1.00 89.69 116 SER A C 1
ATOM 947 O O . SER A 1 116 ? 14.948 -0.593 6.915 1.00 89.69 116 SER A O 1
ATOM 949 N N . SER A 1 117 ? 15.125 0.146 4.798 1.00 86.81 117 SER A N 1
ATOM 950 C CA . SER A 1 117 ? 14.718 1.524 5.094 1.00 86.81 117 SER A CA 1
ATOM 951 C C . SER A 1 117 ? 13.285 1.596 5.634 1.00 86.81 117 SER A C 1
ATOM 953 O O . SER A 1 117 ? 13.047 2.243 6.655 1.00 86.81 117 SER A O 1
ATOM 955 N N . LYS A 1 118 ? 12.339 0.869 5.021 1.00 84.31 118 LYS A N 1
ATOM 956 C CA . LYS A 1 118 ? 10.949 0.817 5.497 1.00 84.31 118 LYS A CA 1
ATOM 957 C C . LYS A 1 118 ? 10.827 0.207 6.890 1.00 84.31 118 LYS A C 1
ATOM 959 O O . LYS A 1 118 ? 10.112 0.762 7.718 1.00 84.31 118 LYS A O 1
ATOM 964 N N . ILE A 1 119 ? 11.519 -0.901 7.158 1.00 86.75 119 ILE A N 1
ATOM 965 C CA . ILE A 1 119 ? 11.509 -1.543 8.482 1.00 86.75 119 ILE A CA 1
ATOM 966 C C . ILE A 1 119 ? 12.101 -0.600 9.532 1.00 86.75 119 ILE A C 1
ATOM 968 O O . ILE A 1 119 ? 11.488 -0.405 10.578 1.00 86.75 119 ILE A O 1
ATOM 972 N N . GLY A 1 120 ? 13.242 0.031 9.236 1.00 84.44 120 GLY A N 1
ATOM 973 C CA . GLY A 1 120 ? 13.861 1.011 10.129 1.00 84.44 120 GLY A CA 1
ATOM 974 C C . GLY A 1 120 ? 12.910 2.157 10.478 1.00 84.44 120 GLY A C 1
ATOM 975 O O . GLY A 1 120 ? 12.729 2.460 11.654 1.00 84.44 120 GLY A O 1
ATOM 976 N N . GLY A 1 121 ? 12.227 2.726 9.480 1.00 82.94 121 GLY A N 1
ATOM 977 C CA . GLY A 1 121 ? 11.234 3.782 9.701 1.00 82.94 121 GLY A CA 1
ATOM 978 C C . GLY A 1 121 ? 10.070 3.348 10.599 1.00 82.94 121 GLY A C 1
ATOM 979 O O . GLY A 1 121 ? 9.707 4.075 11.521 1.00 82.94 121 GLY A O 1
ATOM 980 N N . GLN A 1 122 ? 9.518 2.146 10.387 1.00 78.00 122 GLN A N 1
ATOM 981 C CA . GLN A 1 122 ? 8.427 1.629 11.227 1.00 78.00 122 GLN A CA 1
ATOM 982 C C . GLN A 1 122 ? 8.864 1.363 12.672 1.00 78.00 122 GLN A C 1
ATOM 984 O O . GLN A 1 122 ? 8.103 1.640 13.595 1.00 78.00 122 GLN A O 1
ATOM 989 N N . ILE A 1 123 ? 10.086 0.865 12.884 1.00 82.44 123 ILE A N 1
ATOM 990 C CA . ILE A 1 123 ? 10.628 0.644 14.233 1.00 82.44 123 ILE A CA 1
ATOM 991 C C . ILE A 1 123 ? 10.771 1.975 14.975 1.00 82.44 123 ILE A C 1
ATOM 993 O O . ILE A 1 123 ? 10.348 2.072 16.126 1.00 82.44 123 ILE A O 1
ATOM 997 N N . VAL A 1 124 ? 11.321 3.002 14.319 1.00 79.25 124 VAL A N 1
ATOM 998 C CA . VAL A 1 124 ? 11.501 4.330 14.927 1.00 79.25 124 VAL A CA 1
ATOM 999 C C . VAL A 1 124 ? 10.148 4.921 15.332 1.00 79.25 124 VAL A C 1
ATOM 1001 O O . VAL A 1 124 ? 9.958 5.244 16.499 1.00 79.25 124 VAL A O 1
ATOM 1004 N N . MET A 1 125 ? 9.168 4.954 14.421 1.00 74.62 125 MET A N 1
ATOM 1005 C CA . MET A 1 125 ? 7.837 5.507 14.722 1.00 74.62 125 MET A CA 1
ATOM 1006 C C . MET A 1 125 ? 7.048 4.676 15.749 1.00 74.62 125 MET A C 1
ATOM 1008 O O . MET A 1 125 ? 6.284 5.222 16.544 1.00 74.62 125 MET A O 1
ATOM 1012 N N . GLY A 1 126 ? 7.194 3.348 15.733 1.00 69.19 126 GLY A N 1
ATOM 1013 C CA . GLY A 1 126 ? 6.508 2.459 16.673 1.00 69.19 126 GLY A CA 1
ATOM 1014 C C . GLY A 1 126 ? 7.055 2.553 18.098 1.00 69.19 126 GLY A C 1
ATOM 1015 O O . GLY A 1 126 ? 6.291 2.424 19.055 1.00 69.19 126 GLY A O 1
ATOM 1016 N N . THR A 1 127 ? 8.357 2.815 18.245 1.00 79.06 127 THR A N 1
ATOM 1017 C CA . THR A 1 127 ? 9.026 2.901 19.551 1.00 79.06 127 THR A CA 1
ATOM 1018 C C . THR A 1 127 ? 8.518 4.094 20.359 1.00 79.06 127 THR A C 1
ATOM 1020 O O . THR A 1 127 ? 8.224 3.925 21.539 1.00 79.06 127 THR A O 1
ATOM 1023 N N . ASP A 1 128 ? 8.301 5.255 19.736 1.00 70.38 128 ASP A N 1
ATOM 1024 C CA . ASP A 1 128 ? 7.803 6.455 20.427 1.00 70.38 128 ASP A CA 1
ATOM 1025 C C . ASP A 1 128 ? 6.432 6.223 21.082 1.00 70.38 128 ASP A C 1
ATOM 1027 O O . ASP A 1 128 ? 6.234 6.541 22.254 1.00 70.38 128 ASP A O 1
ATOM 1031 N N . ASN A 1 129 ? 5.501 5.576 20.372 1.00 68.38 129 ASN A N 1
ATOM 1032 C CA . ASN A 1 129 ? 4.177 5.253 20.915 1.00 68.38 129 ASN A CA 1
ATOM 1033 C C . ASN A 1 129 ? 4.250 4.277 22.103 1.00 68.38 129 ASN A C 1
ATOM 1035 O O . ASN A 1 129 ? 3.506 4.427 23.075 1.00 68.38 129 ASN A O 1
ATOM 1039 N N . ILE A 1 130 ? 5.158 3.295 22.050 1.00 74.81 130 ILE A N 1
ATOM 1040 C CA . ILE A 1 130 ? 5.373 2.328 23.138 1.00 74.81 130 ILE A CA 1
ATOM 1041 C C . ILE A 1 130 ? 6.002 3.019 24.353 1.00 74.81 130 ILE A C 1
ATOM 1043 O O . ILE A 1 130 ? 5.546 2.813 25.477 1.00 74.81 130 ILE A O 1
ATOM 1047 N N . LEU A 1 131 ? 7.011 3.867 24.139 1.00 74.06 131 LEU A N 1
ATOM 1048 C CA . LEU A 1 131 ? 7.685 4.611 25.202 1.00 74.06 131 LEU A CA 1
ATOM 1049 C C . LEU A 1 131 ? 6.729 5.591 25.900 1.00 74.06 131 LEU A C 1
ATOM 1051 O O . LEU A 1 131 ? 6.659 5.603 27.128 1.00 74.06 131 LEU A O 1
ATOM 1055 N N . ILE A 1 132 ? 5.927 6.354 25.150 1.00 70.31 132 ILE A N 1
ATOM 1056 C CA . ILE A 1 132 ? 4.917 7.262 25.728 1.00 70.31 132 ILE A CA 1
ATOM 1057 C C . ILE A 1 132 ? 3.876 6.467 26.531 1.00 70.31 132 ILE A C 1
ATOM 1059 O O . ILE A 1 132 ? 3.529 6.858 27.651 1.00 70.31 132 ILE A O 1
ATOM 1063 N N . SER A 1 133 ? 3.420 5.325 26.001 1.00 65.25 133 SER A N 1
ATOM 1064 C CA . SER A 1 133 ? 2.500 4.428 26.709 1.00 65.25 133 SER A CA 1
ATOM 1065 C C . SER A 1 133 ? 3.092 3.882 28.010 1.00 65.25 133 SER A C 1
ATOM 1067 O O . SER A 1 133 ? 2.345 3.685 28.967 1.00 65.25 133 SER A O 1
ATOM 1069 N N . ALA A 1 134 ? 4.401 3.620 28.051 1.00 70.56 134 ALA A N 1
ATOM 1070 C CA . ALA A 1 134 ? 5.083 3.070 29.219 1.00 70.56 134 ALA A CA 1
ATOM 1071 C C . ALA A 1 134 ? 5.344 4.116 30.318 1.00 70.56 134 ALA A C 1
ATOM 1073 O O . ALA A 1 134 ? 5.359 3.755 31.493 1.00 70.56 134 ALA A O 1
ATOM 1074 N N . PHE A 1 135 ? 5.534 5.394 29.961 1.00 66.44 135 PHE A N 1
ATOM 1075 C CA . PHE A 1 135 ? 5.996 6.421 30.904 1.00 66.44 135 PHE A CA 1
ATOM 1076 C C . PHE A 1 135 ? 4.950 7.463 31.342 1.00 66.44 135 PHE A C 1
ATOM 1078 O O . PHE A 1 135 ? 5.144 8.064 32.396 1.00 66.44 135 PHE A O 1
ATOM 1085 N N . VAL A 1 136 ? 3.863 7.710 30.590 1.00 66.62 136 VAL A N 1
ATOM 1086 C CA . VAL A 1 136 ? 3.010 8.906 30.826 1.00 66.62 136 VAL A CA 1
ATOM 1087 C C . VAL A 1 136 ? 1.530 8.611 31.143 1.00 66.62 136 VAL A C 1
ATOM 1089 O O . VAL A 1 136 ? 0.907 9.432 31.806 1.00 66.62 136 VAL A O 1
ATOM 1092 N N . ASN A 1 137 ? 0.997 7.437 30.768 1.00 63.91 137 ASN A N 1
ATOM 1093 C CA . ASN A 1 137 ? -0.419 6.979 30.741 1.00 63.91 137 ASN A CA 1
ATOM 1094 C C . ASN A 1 137 ? -1.050 6.931 29.341 1.00 63.91 137 ASN A C 1
ATOM 1096 O O . ASN A 1 137 ? -0.799 7.767 28.473 1.00 63.91 137 ASN A O 1
ATOM 1100 N N . LEU A 1 138 ? -1.981 5.982 29.177 1.00 66.44 138 LEU A N 1
ATOM 1101 C CA . LEU A 1 138 ? -2.733 5.709 27.943 1.00 66.44 138 LEU A CA 1
ATOM 1102 C C . LEU A 1 138 ? -3.460 6.946 27.374 1.00 66.44 138 LEU A C 1
ATOM 1104 O O . LEU A 1 138 ? -3.567 7.103 26.161 1.00 66.44 138 LEU A O 1
ATOM 1108 N N . SER A 1 139 ? -3.924 7.858 28.235 1.00 68.44 139 SER A N 1
ATOM 1109 C CA . SER A 1 139 ? -4.624 9.083 27.820 1.00 68.44 139 SER A CA 1
ATOM 1110 C C . SER A 1 139 ? -3.723 10.066 27.057 1.00 68.44 139 SER A C 1
ATOM 1112 O O . SER A 1 139 ? -4.191 10.734 26.135 1.00 68.44 139 SER A O 1
ATOM 1114 N N . ALA A 1 140 ? -2.427 10.134 27.388 1.00 70.88 140 ALA A N 1
ATOM 1115 C CA . ALA A 1 140 ? -1.465 10.980 26.677 1.00 70.88 140 ALA A CA 1
ATOM 1116 C C . ALA A 1 140 ? -1.164 10.441 25.268 1.00 70.88 140 ALA A C 1
ATOM 1118 O O . ALA A 1 140 ? -1.001 11.221 24.330 1.00 70.88 140 ALA A O 1
ATOM 1119 N N . VAL A 1 141 ? -1.190 9.113 25.095 1.00 67.88 141 VAL A N 1
ATOM 1120 C CA . VAL A 1 141 ? -1.057 8.453 23.784 1.00 67.88 141 VAL A CA 1
ATOM 1121 C C . VAL A 1 141 ? -2.225 8.820 22.866 1.00 67.88 141 VAL A C 1
ATOM 1123 O O . VAL A 1 141 ? -2.016 9.089 21.687 1.00 67.88 141 VAL A O 1
ATOM 1126 N N . GLY A 1 142 ? -3.449 8.900 23.400 1.00 69.94 142 GLY A N 1
ATOM 1127 C CA . GLY A 1 142 ? -4.625 9.312 22.624 1.00 69.94 142 GLY A CA 1
ATOM 1128 C C . GLY A 1 142 ? -4.514 10.740 22.076 1.00 69.94 142 GLY A C 1
ATOM 1129 O O . GLY A 1 142 ? -4.798 10.980 20.902 1.00 69.94 142 GLY A O 1
ATOM 1130 N N . LEU A 1 143 ? -4.042 11.685 22.898 1.00 76.62 143 LEU A N 1
ATOM 1131 C CA . LEU A 1 143 ? -3.786 13.066 22.467 1.00 76.62 143 LEU A CA 1
ATOM 1132 C C . LEU A 1 143 ? -2.654 13.143 21.437 1.00 76.62 143 LEU A C 1
ATOM 1134 O O . LEU A 1 143 ? -2.807 13.819 20.418 1.00 76.62 143 LEU A O 1
ATOM 1138 N N . TYR A 1 144 ? -1.554 12.423 21.675 1.00 76.19 144 TYR A N 1
ATOM 1139 C CA . TYR A 1 144 ? -0.440 12.353 20.734 1.00 76.19 144 TYR A CA 1
ATOM 1140 C C . TYR A 1 144 ? -0.902 11.804 19.381 1.00 76.19 144 TYR A C 1
ATOM 1142 O O . TYR A 1 144 ? -0.698 12.469 18.374 1.00 76.19 144 TYR A O 1
ATOM 1150 N N . SER A 1 145 ? -1.631 10.683 19.359 1.00 76.38 145 SER A N 1
ATOM 1151 C CA . SER A 1 145 ? -2.150 10.068 18.131 1.00 76.38 145 SER A CA 1
ATOM 1152 C C . SER A 1 145 ? -3.037 11.013 17.314 1.00 76.38 145 SER A C 1
ATOM 1154 O O . SER A 1 145 ? -2.959 11.008 16.085 1.00 76.38 145 SER A O 1
ATOM 1156 N N . ASN A 1 146 ? -3.868 11.837 17.965 1.00 80.56 146 ASN A N 1
ATOM 1157 C CA . ASN A 1 146 ? -4.681 12.844 17.275 1.00 80.56 146 ASN A CA 1
ATOM 1158 C C . ASN A 1 146 ? -3.816 13.941 16.641 1.00 80.56 146 ASN A C 1
ATOM 1160 O O . ASN A 1 146 ? -4.083 14.371 15.519 1.00 80.56 146 ASN A O 1
ATOM 1164 N N . TYR A 1 147 ? -2.760 14.376 17.329 1.00 81.94 147 TYR A N 1
ATOM 1165 C CA . TYR A 1 147 ? -1.805 15.331 16.773 1.00 81.94 147 TYR A CA 1
ATOM 1166 C C . TYR A 1 147 ? -1.025 14.726 15.598 1.00 81.94 147 TYR A C 1
ATOM 1168 O O . TYR A 1 147 ? -0.952 15.337 14.529 1.00 81.94 147 TYR A O 1
ATOM 1176 N N . THR A 1 148 ? -0.515 13.495 15.738 1.00 80.81 148 THR A N 1
ATOM 1177 C CA . THR A 1 148 ? 0.200 12.797 14.658 1.00 80.81 148 THR A CA 1
ATOM 1178 C C . THR A 1 148 ? -0.694 12.587 13.439 1.00 80.81 148 THR A C 1
ATOM 1180 O O . THR A 1 148 ? -0.206 12.666 12.317 1.00 80.81 148 THR A O 1
ATOM 1183 N N . LEU A 1 149 ? -2.002 12.363 13.622 1.00 82.06 149 LEU A N 1
ATOM 1184 C CA . LEU A 1 149 ? -2.958 12.255 12.517 1.00 82.06 149 LEU A CA 1
ATOM 1185 C C .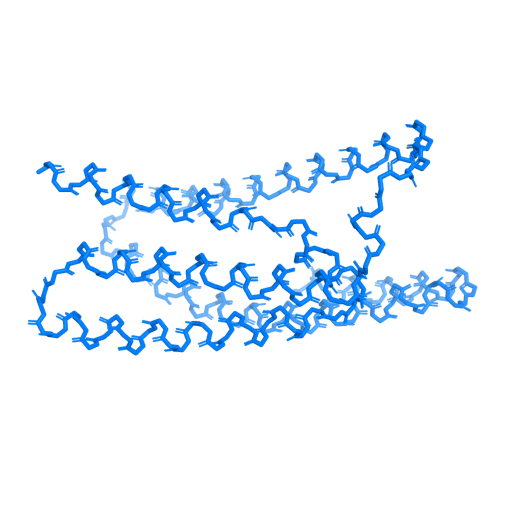 LEU A 1 149 ? -2.964 13.521 11.645 1.00 82.06 149 LEU A C 1
ATOM 1187 O O . LEU A 1 149 ? -2.873 13.422 10.421 1.00 82.06 149 LEU A O 1
ATOM 1191 N N . ILE A 1 150 ? -3.028 14.703 12.267 1.00 84.88 150 ILE A N 1
ATOM 1192 C CA . ILE A 1 150 ? -3.025 15.994 11.559 1.00 84.88 150 ILE A CA 1
ATOM 1193 C C . ILE A 1 150 ? -1.676 16.225 10.870 1.00 84.88 150 ILE A C 1
ATOM 1195 O O . ILE A 1 150 ? -1.639 16.584 9.692 1.00 84.88 150 ILE A O 1
ATOM 1199 N N . VAL A 1 151 ? -0.569 15.976 11.575 1.00 82.06 151 VAL A N 1
ATOM 1200 C CA . VAL A 1 151 ? 0.786 16.122 11.017 1.00 82.06 151 VAL A CA 1
ATOM 1201 C C . VAL A 1 151 ? 0.979 15.209 9.802 1.00 82.06 151 VAL A C 1
ATOM 1203 O O . VAL A 1 151 ? 1.411 15.674 8.748 1.00 82.06 151 VAL A O 1
ATOM 1206 N N . ASN A 1 152 ? 0.574 13.939 9.901 1.00 82.94 152 ASN A N 1
ATOM 1207 C CA . ASN A 1 152 ? 0.650 12.981 8.797 1.00 82.94 152 ASN A CA 1
ATOM 1208 C C . ASN A 1 152 ? -0.208 13.408 7.600 1.00 82.94 152 ASN A C 1
ATOM 1210 O O . ASN A 1 152 ? 0.203 13.225 6.455 1.00 82.94 152 ASN A O 1
ATOM 1214 N N . ALA A 1 153 ? -1.385 13.997 7.833 1.00 81.12 153 ALA A N 1
ATOM 1215 C CA . ALA A 1 153 ? -2.227 14.506 6.752 1.00 81.12 153 ALA A CA 1
ATOM 1216 C C . ALA A 1 153 ? -1.516 15.612 5.952 1.00 81.12 153 ALA A C 1
ATOM 1218 O O . ALA A 1 153 ? -1.497 15.559 4.722 1.00 81.12 153 ALA A O 1
ATOM 1219 N N . ILE A 1 154 ? -0.869 16.561 6.637 1.00 83.81 154 ILE A N 1
ATOM 1220 C CA . ILE A 1 154 ? -0.079 17.628 6.000 1.00 83.81 154 ILE A CA 1
ATOM 1221 C C . ILE A 1 154 ? 1.133 17.036 5.270 1.00 83.81 154 ILE A C 1
ATOM 1223 O O . ILE A 1 154 ? 1.384 17.353 4.106 1.00 83.81 154 ILE A O 1
ATOM 1227 N N . GLN A 1 155 ? 1.854 16.117 5.915 1.00 81.94 155 GLN A N 1
ATOM 1228 C CA . GLN A 1 155 ? 3.037 15.487 5.335 1.00 81.94 155 GLN A CA 1
ATOM 1229 C C . GLN A 1 155 ? 2.716 14.667 4.077 1.00 81.94 155 GLN A C 1
ATOM 1231 O O . GLN A 1 155 ? 3.498 14.674 3.123 1.00 81.94 155 GLN A O 1
ATOM 1236 N N . ASN A 1 156 ? 1.552 14.014 4.025 1.00 80.62 156 ASN A N 1
ATOM 1237 C CA . ASN A 1 156 ? 1.089 13.295 2.838 1.00 80.62 156 ASN A CA 1
ATOM 1238 C C . ASN A 1 156 ? 0.890 14.230 1.635 1.00 80.62 156 ASN A C 1
ATOM 1240 O O . ASN A 1 156 ? 1.251 13.861 0.516 1.00 80.62 156 ASN A O 1
ATOM 1244 N N . VAL A 1 157 ? 0.371 15.443 1.852 1.00 80.56 157 VAL A N 1
ATOM 1245 C CA . VAL A 1 157 ? 0.235 16.456 0.792 1.00 80.56 157 VAL A CA 1
ATOM 1246 C C . VAL A 1 157 ? 1.612 16.895 0.293 1.00 80.56 157 VAL A C 1
ATOM 1248 O O . VAL A 1 157 ? 1.869 16.842 -0.911 1.00 80.56 157 VAL A O 1
ATOM 1251 N N . CYS A 1 158 ? 2.529 17.241 1.202 1.00 78.19 158 CYS A N 1
ATOM 1252 C CA . CYS A 1 158 ? 3.901 17.614 0.840 1.00 78.19 158 CYS A CA 1
ATOM 1253 C C . CYS A 1 158 ? 4.608 16.496 0.057 1.00 78.19 158 CYS A C 1
ATOM 1255 O O . CYS A 1 158 ? 5.244 16.747 -0.965 1.00 78.19 158 CYS A O 1
ATOM 1257 N N . THR A 1 159 ? 4.428 15.242 0.479 1.00 81.06 159 THR A N 1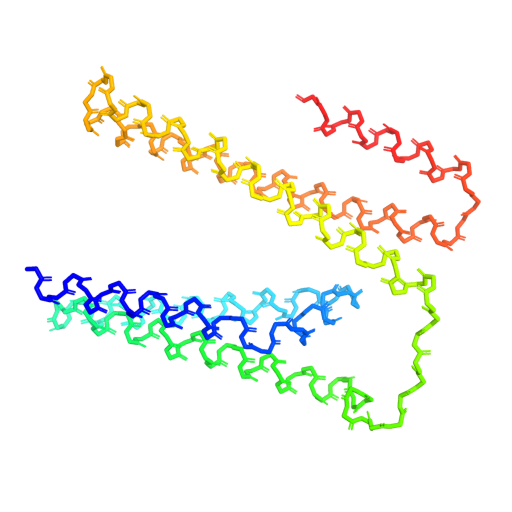
ATOM 1258 C CA . THR A 1 159 ? 5.030 14.071 -0.174 1.00 81.06 159 THR A CA 1
ATOM 1259 C C . THR A 1 159 ? 4.517 13.876 -1.604 1.00 81.06 159 THR A C 1
ATOM 1261 O O . THR A 1 159 ? 5.302 13.538 -2.490 1.00 81.06 159 THR A O 1
ATOM 1264 N N . GLN A 1 160 ? 3.228 14.114 -1.880 1.00 76.69 160 GLN A N 1
ATOM 1265 C CA . GLN A 1 160 ? 2.698 14.030 -3.251 1.00 76.69 160 GLN A CA 1
ATOM 1266 C C . GLN A 1 160 ? 3.327 15.067 -4.190 1.00 76.69 160 GLN A C 1
ATOM 1268 O O . GLN A 1 160 ? 3.630 14.751 -5.346 1.00 76.69 160 GLN A O 1
ATOM 1273 N N . ILE A 1 161 ? 3.569 16.281 -3.689 1.00 76.31 161 ILE A N 1
ATOM 1274 C CA . ILE A 1 161 ? 4.247 17.343 -4.442 1.00 76.31 161 ILE A CA 1
ATOM 1275 C C . ILE A 1 161 ? 5.684 16.908 -4.762 1.00 76.31 161 ILE A C 1
ATOM 1277 O O . ILE A 1 161 ? 6.084 16.910 -5.928 1.00 76.31 161 ILE A O 1
ATOM 1281 N N . THR A 1 162 ? 6.432 16.440 -3.758 1.00 72.75 162 THR A N 1
ATOM 1282 C CA . THR A 1 162 ? 7.813 15.955 -3.921 1.00 72.75 162 THR A CA 1
ATOM 1283 C C . THR A 1 162 ? 7.912 14.783 -4.899 1.00 72.75 162 THR A C 1
ATOM 1285 O O . THR A 1 162 ? 8.780 14.777 -5.772 1.00 72.75 162 THR A O 1
ATOM 1288 N N . ASN A 1 163 ? 6.996 13.813 -4.822 1.00 74.31 163 ASN A N 1
ATOM 1289 C CA . ASN A 1 163 ? 6.979 12.663 -5.730 1.00 74.31 163 ASN A CA 1
ATOM 1290 C C . ASN A 1 163 ? 6.737 13.080 -7.187 1.00 74.31 163 ASN A C 1
ATOM 1292 O O . ASN A 1 163 ? 7.384 12.554 -8.093 1.00 74.31 163 ASN A O 1
ATOM 1296 N N . SER A 1 164 ? 5.848 14.049 -7.415 1.00 71.06 164 SER A N 1
ATOM 1297 C CA . SER A 1 164 ? 5.557 14.571 -8.757 1.00 71.06 164 SER A CA 1
ATOM 1298 C C . SER A 1 164 ? 6.775 15.281 -9.361 1.00 71.06 164 SER A C 1
ATOM 1300 O O . SER A 1 164 ? 7.095 15.100 -10.538 1.00 71.06 164 SER A O 1
ATOM 1302 N N . ILE A 1 165 ? 7.508 16.040 -8.540 1.00 71.88 165 ILE A N 1
ATOM 1303 C CA . ILE A 1 165 ? 8.753 16.706 -8.946 1.00 71.88 165 ILE A CA 1
ATOM 1304 C C . ILE A 1 165 ? 9.858 15.677 -9.211 1.00 71.88 165 ILE A C 1
ATOM 1306 O O . ILE A 1 165 ? 10.509 15.742 -10.250 1.00 71.88 165 ILE A O 1
ATOM 1310 N N . THR A 1 166 ? 10.037 14.687 -8.332 1.00 74.44 166 THR A N 1
ATOM 1311 C CA . THR A 1 166 ? 11.033 13.616 -8.508 1.00 74.44 166 THR A CA 1
ATOM 1312 C C . THR A 1 166 ? 10.800 12.829 -9.801 1.00 74.44 166 THR A C 1
ATOM 1314 O O . THR A 1 166 ? 11.749 12.591 -10.548 1.00 74.44 166 THR A O 1
ATOM 1317 N N . ALA A 1 167 ? 9.548 12.483 -10.118 1.00 68.38 167 ALA A N 1
ATOM 1318 C CA . ALA A 1 167 ? 9.197 11.828 -11.380 1.00 68.38 167 ALA A CA 1
ATOM 1319 C C . ALA A 1 167 ? 9.514 12.714 -12.599 1.00 68.38 167 ALA A C 1
ATOM 1321 O O . ALA A 1 167 ? 10.057 12.235 -13.595 1.00 68.38 167 ALA A O 1
ATOM 1322 N N . SER A 1 168 ? 9.249 14.019 -12.490 1.00 69.00 168 SER A N 1
ATOM 1323 C CA . SER A 1 168 ? 9.562 14.997 -13.540 1.00 69.00 168 SER A CA 1
ATOM 1324 C C . SER A 1 168 ? 11.073 15.121 -13.774 1.00 69.00 168 SER A C 1
ATOM 1326 O O . SER A 1 168 ? 11.513 15.157 -14.920 1.00 69.00 168 SER A O 1
ATOM 1328 N N . ILE A 1 169 ? 11.881 15.116 -12.706 1.00 71.06 169 ILE A N 1
ATOM 1329 C CA . ILE A 1 169 ? 13.352 15.125 -12.782 1.00 71.06 169 ILE A CA 1
ATOM 1330 C C . ILE A 1 169 ? 13.878 13.824 -13.396 1.00 71.06 169 ILE A C 1
ATOM 1332 O O . ILE A 1 169 ? 14.791 13.878 -14.213 1.00 71.06 169 ILE A O 1
ATOM 1336 N N . GLY A 1 170 ? 13.307 12.669 -13.040 1.00 64.38 170 GLY A N 1
ATOM 1337 C CA . GLY A 1 170 ? 13.689 11.373 -13.612 1.00 64.38 170 GLY A CA 1
ATOM 1338 C C . GLY A 1 170 ? 13.455 11.301 -15.123 1.00 64.38 170 GLY A C 1
ATOM 1339 O O . GLY A 1 170 ? 14.358 10.909 -15.859 1.00 64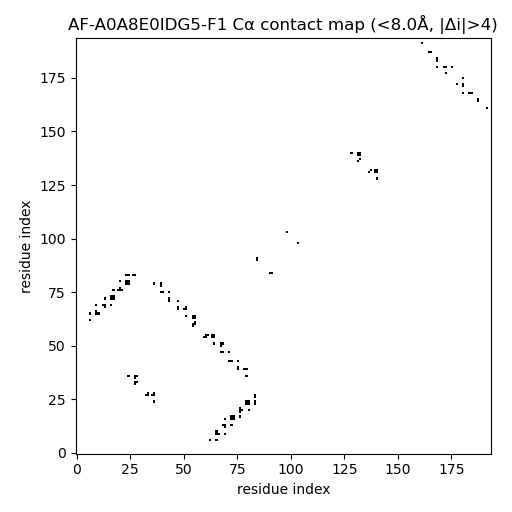.38 170 GLY A O 1
ATOM 1340 N N . ASN A 1 171 ? 12.289 11.759 -15.593 1.00 68.75 171 ASN A N 1
ATOM 1341 C CA . ASN A 1 171 ? 12.004 11.875 -17.028 1.00 68.75 171 ASN A CA 1
ATOM 1342 C C . ASN A 1 171 ? 12.954 12.872 -17.713 1.00 68.75 171 ASN A C 1
ATOM 1344 O O . ASN A 1 171 ? 13.544 12.554 -18.741 1.00 68.75 171 ASN A O 1
ATOM 1348 N N . TYR A 1 172 ? 13.169 14.047 -17.110 1.00 68.19 172 TYR A N 1
ATOM 1349 C CA . TYR A 1 172 ? 14.086 15.064 -17.637 1.00 68.19 172 TYR A CA 1
ATOM 1350 C C . TYR A 1 172 ? 15.541 14.565 -17.728 1.00 68.19 172 TYR A C 1
ATOM 1352 O O . TYR A 1 172 ? 16.254 14.885 -18.678 1.00 68.19 172 TYR A O 1
ATOM 1360 N N . ALA A 1 173 ? 15.974 13.737 -16.772 1.00 66.44 173 ALA A N 1
ATOM 1361 C CA . ALA A 1 173 ? 17.297 13.120 -16.754 1.00 66.44 173 ALA A CA 1
ATOM 1362 C C . ALA A 1 173 ? 17.504 12.048 -17.827 1.00 66.44 173 ALA A C 1
ATOM 1364 O O . ALA A 1 173 ? 18.644 11.819 -18.222 1.00 66.44 173 ALA A O 1
ATOM 1365 N N . ALA A 1 174 ? 16.431 11.416 -18.305 1.00 65.56 174 ALA A N 1
ATOM 1366 C CA . ALA A 1 174 ? 16.490 10.441 -19.390 1.00 65.56 174 ALA A CA 1
ATOM 1367 C C . ALA A 1 174 ? 16.545 11.095 -20.788 1.00 65.56 174 ALA A C 1
ATOM 1369 O O . ALA A 1 174 ? 17.049 10.478 -21.722 1.00 65.56 174 ALA A O 1
ATOM 1370 N N . GLU A 1 175 ? 16.059 12.335 -20.937 1.00 65.12 175 GLU A N 1
ATOM 1371 C CA . GLU A 1 175 ? 15.982 13.053 -22.225 1.00 65.12 175 GLU A CA 1
ATOM 1372 C C . GLU A 1 175 ? 17.129 14.057 -22.489 1.00 65.12 175 GLU A C 1
ATOM 1374 O O . GLU A 1 175 ? 17.303 14.492 -23.631 1.00 65.12 175 GLU A O 1
ATOM 1379 N N . ARG A 1 176 ? 17.908 14.480 -21.477 1.00 58.03 176 ARG A N 1
ATOM 1380 C CA . ARG A 1 176 ? 18.922 15.560 -21.590 1.00 58.03 176 ARG A CA 1
ATOM 1381 C C . ARG A 1 176 ? 20.241 15.238 -20.862 1.00 58.03 176 ARG A C 1
ATOM 1383 O O . ARG A 1 176 ? 20.305 14.361 -20.010 1.00 58.03 176 ARG A O 1
ATOM 1390 N N . ASP A 1 177 ? 21.285 16.008 -21.186 1.00 65.12 177 ASP A N 1
ATOM 1391 C CA . ASP A 1 177 ? 22.657 15.897 -20.659 1.00 65.12 177 ASP A CA 1
ATOM 1392 C C . ASP A 1 177 ? 22.748 15.883 -19.113 1.00 65.12 177 ASP A C 1
ATOM 1394 O O . ASP A 1 177 ? 22.125 16.696 -18.416 1.00 65.12 177 ASP A O 1
ATOM 1398 N N . ALA A 1 178 ? 23.559 14.963 -18.575 1.00 63.75 178 ALA A N 1
ATOM 1399 C CA . ALA A 1 178 ? 23.595 14.566 -17.160 1.00 63.75 178 ALA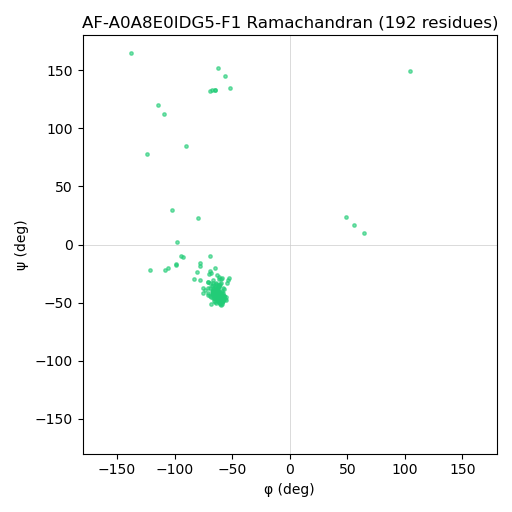 A CA 1
ATOM 1400 C C . ALA A 1 178 ? 23.898 15.720 -16.184 1.00 63.75 178 ALA A C 1
ATOM 1402 O O . ALA A 1 178 ? 23.431 15.722 -15.039 1.00 63.75 178 ALA A O 1
ATOM 1403 N N . GLN A 1 179 ? 24.644 16.729 -16.641 1.00 63.94 179 GLN A N 1
ATOM 1404 C CA . GLN A 1 179 ? 25.054 17.883 -15.840 1.00 63.94 179 GLN A CA 1
ATOM 1405 C C . GLN A 1 179 ? 23.851 18.734 -15.392 1.00 63.94 179 GLN A C 1
ATOM 1407 O O . GLN A 1 179 ? 23.789 19.197 -14.251 1.00 63.94 179 GLN A O 1
ATOM 1412 N N . SER A 1 180 ? 22.870 18.915 -16.280 1.00 63.34 180 SER A N 1
ATOM 1413 C CA . SER A 1 180 ? 21.695 19.769 -16.044 1.00 63.34 180 SER A CA 1
ATOM 1414 C C . SER A 1 180 ? 20.713 19.112 -15.070 1.00 63.34 180 SER A C 1
ATOM 1416 O O . SER A 1 180 ? 20.167 19.758 -14.173 1.00 63.34 180 SER A O 1
ATOM 1418 N N . SER A 1 181 ? 20.550 17.799 -15.206 1.00 63.34 181 SER A N 1
ATOM 1419 C CA . SER A 1 181 ? 19.701 16.960 -14.358 1.00 63.34 181 SER A CA 1
ATOM 1420 C C . SER A 1 181 ? 20.235 16.863 -12.929 1.00 63.34 181 SER A C 1
ATOM 1422 O O . SER A 1 181 ? 19.463 16.904 -11.971 1.00 63.34 181 SER A O 1
ATOM 1424 N N . TYR A 1 182 ? 21.562 16.843 -12.764 1.00 68.44 182 TYR A N 1
ATOM 1425 C CA . TYR A 1 182 ? 22.205 16.864 -11.450 1.00 68.44 182 TYR A CA 1
ATOM 1426 C C . TYR A 1 182 ? 21.974 18.181 -10.689 1.00 68.44 182 TYR A C 1
ATOM 1428 O O . TYR A 1 182 ? 21.701 18.165 -9.487 1.00 68.44 182 TYR A O 1
ATOM 1436 N N . VAL A 1 183 ? 22.023 19.331 -11.374 1.00 72.69 183 VAL A N 1
ATOM 1437 C CA . VAL A 1 183 ? 21.738 20.642 -10.756 1.00 72.69 183 VAL A CA 1
ATOM 1438 C C . VAL A 1 183 ? 20.279 20.730 -10.299 1.00 72.69 183 VAL A C 1
ATOM 1440 O O . VAL A 1 183 ? 20.006 21.228 -9.203 1.00 72.69 183 VAL A O 1
ATOM 1443 N N . LEU A 1 184 ? 19.346 20.215 -11.104 1.00 68.25 184 LEU A N 1
ATOM 1444 C CA . LEU A 1 184 ? 17.923 20.186 -10.766 1.00 68.25 184 LEU A CA 1
ATOM 1445 C C . LEU A 1 184 ? 17.638 19.251 -9.579 1.00 68.25 184 LEU A C 1
ATOM 1447 O O . LEU A 1 184 ? 16.936 19.646 -8.647 1.00 68.25 184 LEU A O 1
ATOM 1451 N N . PHE A 1 185 ? 18.261 18.068 -9.553 1.00 7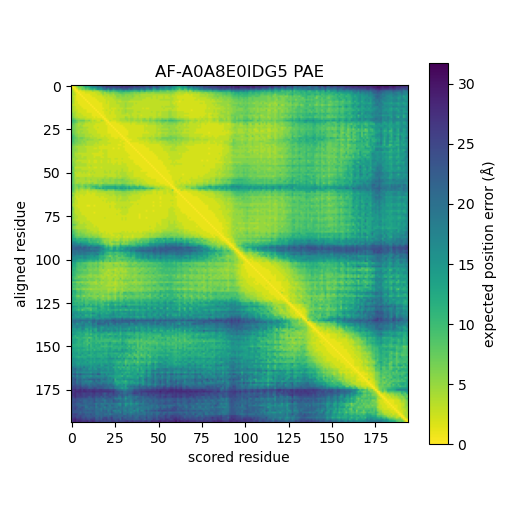3.31 185 PHE A N 1
ATOM 1452 C CA . PHE A 1 185 ? 18.212 17.152 -8.411 1.00 73.31 185 PHE A CA 1
ATOM 1453 C C . PHE A 1 185 ? 18.730 17.808 -7.124 1.00 73.31 185 PHE A C 1
ATOM 1455 O O . PHE A 1 185 ? 18.050 17.766 -6.102 1.00 73.31 185 PHE A O 1
ATOM 1462 N N . LYS A 1 186 ? 19.891 18.479 -7.166 1.00 72.12 186 LYS A N 1
ATOM 1463 C CA . LYS A 1 186 ? 20.460 19.163 -5.989 1.00 72.12 186 LYS A CA 1
ATOM 1464 C C . LYS A 1 186 ? 19.540 20.253 -5.441 1.00 72.12 186 LYS A C 1
ATOM 1466 O O . LYS A 1 186 ? 19.396 20.372 -4.227 1.00 72.12 186 LYS A O 1
ATOM 1471 N N . ARG A 1 187 ? 18.908 21.037 -6.321 1.00 69.56 187 ARG A N 1
ATOM 1472 C CA . ARG A 1 187 ? 17.929 22.059 -5.916 1.00 69.56 187 ARG A CA 1
ATOM 1473 C C . ARG A 1 187 ? 16.699 21.431 -5.262 1.00 69.56 187 ARG A C 1
ATOM 1475 O O . ARG A 1 187 ? 16.239 21.939 -4.247 1.00 69.56 187 ARG A O 1
ATOM 1482 N N . HIS A 1 188 ? 16.206 20.315 -5.795 1.00 69.25 188 HIS A N 1
ATOM 1483 C CA . HIS A 1 188 ? 15.072 19.605 -5.205 1.00 69.25 188 HIS A CA 1
ATOM 1484 C C . HIS A 1 188 ? 15.414 18.970 -3.849 1.00 69.25 188 HIS A C 1
ATOM 1486 O O . HIS A 1 188 ? 14.646 19.092 -2.895 1.00 69.25 188 HIS A O 1
ATOM 1492 N N . PHE A 1 189 ? 16.592 18.356 -3.734 1.00 70.12 189 PHE A N 1
ATOM 1493 C CA . PHE A 1 189 ? 17.064 17.744 -2.495 1.00 70.12 189 PHE A CA 1
ATOM 1494 C C . PHE A 1 189 ? 17.184 18.769 -1.358 1.00 70.12 189 PHE A C 1
ATOM 1496 O O . PHE A 1 189 ? 16.734 18.509 -0.244 1.00 70.12 189 PHE A O 1
ATOM 1503 N N . LEU A 1 190 ? 17.706 19.966 -1.648 1.00 66.06 190 LEU A N 1
ATOM 1504 C CA . LEU A 1 190 ? 17.808 21.050 -0.664 1.00 66.06 190 LEU A CA 1
ATOM 1505 C C . LEU A 1 190 ? 16.446 21.550 -0.164 1.00 66.06 190 LEU A C 1
ATOM 1507 O O . LEU A 1 190 ? 16.336 21.915 0.999 1.00 66.06 190 LEU A O 1
ATOM 1511 N N . LEU A 1 191 ? 15.412 21.532 -1.009 1.00 60.25 191 LEU A N 1
ATOM 1512 C CA . LEU A 1 191 ? 14.050 21.926 -0.624 1.00 60.25 191 LEU A CA 1
ATOM 1513 C C . LEU A 1 191 ? 13.300 20.843 0.166 1.00 60.25 191 LEU A C 1
ATOM 1515 O O . LEU A 1 191 ? 12.301 21.148 0.801 1.00 60.25 191 LEU A O 1
ATOM 1519 N N . THR A 1 192 ? 13.748 19.588 0.095 1.00 54.72 192 THR A N 1
ATOM 1520 C CA . THR A 1 192 ? 13.074 18.442 0.736 1.00 54.72 192 THR A CA 1
ATOM 1521 C C . THR A 1 192 ? 13.723 18.057 2.074 1.00 54.72 192 THR A C 1
ATOM 1523 O O . THR A 1 192 ? 13.117 17.345 2.867 1.00 54.72 192 THR A O 1
ATOM 1526 N N . THR A 1 193 ? 14.962 18.499 2.323 1.00 44.91 193 THR A N 1
ATOM 1527 C CA . THR A 1 193 ? 15.756 18.138 3.518 1.00 44.91 193 THR A CA 1
ATOM 1528 C C . THR A 1 193 ? 15.690 19.201 4.633 1.00 44.91 193 THR A C 1
ATOM 1530 O O . THR A 1 193 ? 16.327 19.037 5.670 1.00 44.91 193 THR A O 1
ATOM 1533 N N . HIS A 1 194 ? 14.922 20.276 4.440 1.00 38.38 194 HIS A N 1
ATOM 1534 C CA . HIS A 1 194 ? 14.630 21.310 5.440 1.00 38.38 194 HIS A CA 1
ATOM 1535 C C . HIS A 1 194 ? 13.137 21.331 5.753 1.00 38.38 194 HIS A C 1
ATOM 1537 O O . HIS A 1 194 ? 12.810 21.565 6.937 1.00 38.38 194 HIS A O 1
#